Protein AF-0000000077368679 (afdb_homodimer)

InterPro domains:
  IPR002100 Transcription factor, MADS-box [PF00319] (22-69)
  IPR002100 Transcription factor, MADS-box [PR00404] (15-35)
  IPR002100 Transcription factor, MADS-box [PR00404] (35-50)
  IPR002100 Transcription factor, MADS-box [PR00404] (50-71)
  IPR002100 Transcription factor, MADS-box [PS50066] (13-73)
  IPR002100 Transcription factor, MADS-box [SM00432] (13-72)
  IPR036879 Transcription factor, MADS-box superfamily [G3DSA:3.40.1810.10] (31-99)
  IPR036879 Transcription factor, MADS-box superfamily [SSF55455] (13-85)

Secondary structure (DSSP, 8-state):
-------------------------HHHHHHHHHHHHHHHHHHHHHHHHHHT-EEEEEEE-TTS-EEEEEES-HHHHHHHHHHHHHSSS--EEEEEEGGGG-/-------------------------HHHHHHHHHHHHHHHHHHHHHHHHHHT-EEEEEEE-TTS-EEEEEES-HHHHHHHHHHHHHSSS--EEEEEEGGGG-

Sequence (204 aa):
MEVANVNSQKKNMGRRKIEIRKIEKKSFLEVTFSKCQTGLFKKVGKLCVLCGAEAVVIVFSLGGRAFVFDHPIVKAVIDHFLKCDTDTSSCVVGHATRRSFLMEVANVNSQKKNMGRRKIEIRKIEKKSFLEVTFSKCQTGLFKKVGKLCVLCGAEAVVIVFSLGGRAFVFDHPIVKAVIDHFLKCDTDTSSCVVGHATRRSFL

Organism: Vitis vinifera (NCBI:txid29760)

Foldseek 3Di:
DPPPPCVVVPVPVPPDPDDDDDDDDPVVLVVVCVVVVVVVLVVVVVVCVVPVDWDKDWDAGPVGDIDIDGPPDPVVVVVVQVVLCPPPVNPCPDDDDPVVVD/DPPPPCVVVPVPVPPDPDDDDDDDDPVVLVVVCVVVVVVVLVVVVVVCVVPVDWDKDWDAGPVGDIDIDGPPDPVVVVVVQVVCCPPPVNPPDDDDDPVVVD

Solvent-accessible surface area (backbone atoms only — not comparable to full-atom values): 11562 Å² total; per-residue (Å²): 134,82,78,73,78,76,70,69,69,70,67,76,72,62,91,64,89,70,82,86,50,62,53,79,54,63,75,56,26,55,55,49,44,53,53,46,50,53,54,49,51,47,50,52,27,48,42,26,45,30,41,63,29,43,35,34,35,41,38,29,47,77,89,59,38,30,36,35,34,21,29,88,43,55,68,60,49,52,49,54,49,53,52,26,66,68,39,88,73,54,33,59,76,41,79,45,44,51,70,75,70,104,134,84,77,74,77,74,69,69,68,71,70,74,72,62,91,66,89,70,85,87,48,63,54,79,54,62,77,56,28,56,55,50,45,53,52,45,51,52,53,48,51,48,49,52,28,50,41,26,46,30,44,64,28,42,34,35,36,41,37,28,48,77,88,61,38,30,36,36,35,19,30,88,43,54,68,59,51,51,49,54,49,55,52,25,67,70,39,88,71,58,32,59,76,42,78,45,44,51,70,76,70,105

Radius of gyration: 21.17 Å; Cα contacts (8 Å, |Δi|>4): 289; chains: 2; bounding box: 58×70×53 Å

pLDDT: mean 84.62, std 19.42, range [35.78, 98.81]

Nearest PDB structures (foldseek):
  3mu6-assembly1_B  TM=9.467E-01  e=1.454E-04  Homo sapiens
  3p57-assembly1_I  TM=8.493E-01  e=7.480E-05  Homo sapiens
  1n6j-assembly1_A  TM=8.431E-01  e=1.454E-04  Homo sapiens
  6wc2-assembly2_C  TM=8.610E-01  e=2.825E-04  Homo sapiens
  1hbx-assembly1_A  TM=7.166E-01  e=1.698E-03  Homo sapiens

Structure (mmCIF, N/CA/C/O backbone):
data_AF-0000000077368679-model_v1
#
loop_
_entity.id
_entity.type
_entity.pdbx_description
1 polymer 'Uncharacterized protein'
#
loop_
_atom_site.group_PDB
_atom_site.id
_atom_site.type_symbol
_atom_site.label_atom_id
_atom_site.label_alt_id
_atom_site.label_comp_id
_atom_site.label_asym_id
_atom_site.label_entity_id
_atom_site.label_seq_id
_atom_site.pdbx_PDB_ins_code
_atom_site.Cartn_x
_atom_site.Cartn_y
_atom_site.Cartn_z
_atom_site.occupancy
_atom_site.B_iso_or_equiv
_atom_site.auth_seq_id
_atom_site.auth_comp_id
_atom_site.auth_asym_id
_atom_site.auth_atom_id
_atom_site.pdbx_PDB_model_num
ATOM 1 N N . MET A 1 1 ? 28.531 37.625 33.125 1 36.25 1 MET A N 1
ATOM 2 C CA . MET A 1 1 ? 28.5 36.406 32.344 1 36.25 1 MET A CA 1
ATOM 3 C C . MET A 1 1 ? 27.172 36.281 31.578 1 36.25 1 MET A C 1
ATOM 5 O O . MET A 1 1 ? 26.109 36.188 32.188 1 36.25 1 MET A O 1
ATOM 9 N N . GLU A 1 2 ? 27 36.844 30.328 1 41.41 2 GLU A N 1
ATOM 10 C CA . GLU A 1 2 ? 25.828 37 29.469 1 41.41 2 GLU A CA 1
ATOM 11 C C . GLU A 1 2 ? 25.281 35.625 29.047 1 41.41 2 GLU A C 1
ATOM 13 O O . GLU A 1 2 ? 26.016 34.812 28.5 1 41.41 2 GLU A O 1
ATOM 18 N N . VAL A 1 3 ? 24.312 35.094 29.75 1 39.59 3 VAL A N 1
ATOM 19 C CA . VAL A 1 3 ? 23.547 33.906 29.344 1 39.59 3 VAL A CA 1
ATOM 20 C C . VAL A 1 3 ? 23.078 34.062 27.906 1 39.59 3 VAL A C 1
ATOM 22 O O . VAL A 1 3 ? 22.375 35 27.578 1 39.59 3 VAL A O 1
ATOM 25 N N . ALA A 1 4 ? 23.953 33.781 26.922 1 43.91 4 ALA A N 1
ATOM 26 C CA . ALA A 1 4 ? 23.547 33.688 25.531 1 43.91 4 ALA A CA 1
ATOM 27 C C . ALA A 1 4 ? 22.234 32.906 25.391 1 43.91 4 ALA A C 1
ATOM 29 O O . ALA A 1 4 ? 22.047 31.875 26.016 1 43.91 4 ALA A O 1
ATOM 30 N N . ASN A 1 5 ? 21.078 33.625 25.344 1 40.53 5 ASN A N 1
ATOM 31 C CA . ASN A 1 5 ? 19.766 33.125 24.969 1 40.53 5 ASN A CA 1
ATOM 32 C C . ASN A 1 5 ? 19.859 32.188 23.75 1 40.53 5 ASN A C 1
ATOM 34 O O . ASN A 1 5 ? 20.172 32.625 22.656 1 40.53 5 ASN A O 1
ATOM 38 N N . VAL A 1 6 ? 20.422 31 23.891 1 40.69 6 VAL A N 1
ATOM 39 C CA . VAL A 1 6 ? 20.375 29.969 22.844 1 40.69 6 VAL A CA 1
ATOM 40 C C . VAL A 1 6 ? 18.938 29.797 22.344 1 40.69 6 VAL A C 1
ATOM 42 O O . VAL A 1 6 ? 18.172 29.016 22.922 1 40.69 6 VAL A O 1
ATOM 45 N N . ASN A 1 7 ? 18.172 30.906 22.156 1 35.78 7 ASN A N 1
ATOM 46 C CA . ASN A 1 7 ? 16.953 30.703 21.359 1 35.78 7 ASN A CA 1
ATOM 47 C C . ASN A 1 7 ? 17.234 29.906 20.094 1 35.78 7 ASN A C 1
ATOM 49 O O . ASN A 1 7 ? 17.688 30.453 19.094 1 35.78 7 ASN A O 1
ATOM 53 N N . SER A 1 8 ? 18.047 28.812 20.188 1 43.75 8 SER A N 1
ATOM 54 C CA . SER A 1 8 ? 18.062 27.969 19 1 43.75 8 SER A CA 1
ATOM 55 C C . SER A 1 8 ? 16.672 27.891 18.359 1 43.75 8 SER A C 1
ATOM 57 O O . SER A 1 8 ? 15.734 27.391 18.969 1 4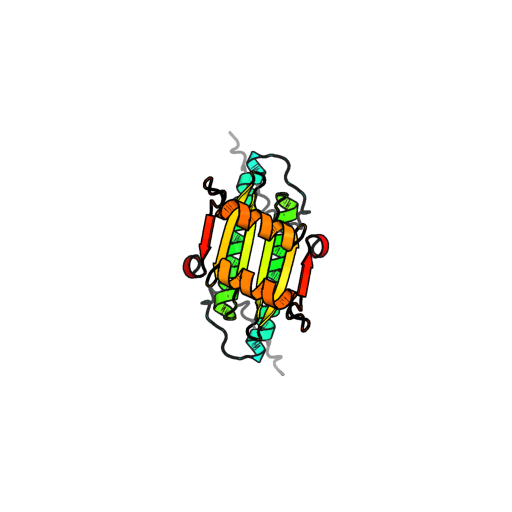3.75 8 SER A O 1
ATOM 59 N N . GLN A 1 9 ? 16.062 28.953 17.812 1 43.25 9 GLN A N 1
ATOM 60 C CA . GLN A 1 9 ? 14.859 28.875 16.984 1 43.25 9 GLN A CA 1
ATOM 61 C C . GLN A 1 9 ? 14.805 27.594 16.188 1 43.25 9 GLN A C 1
ATOM 63 O O . GLN A 1 9 ? 15.648 27.359 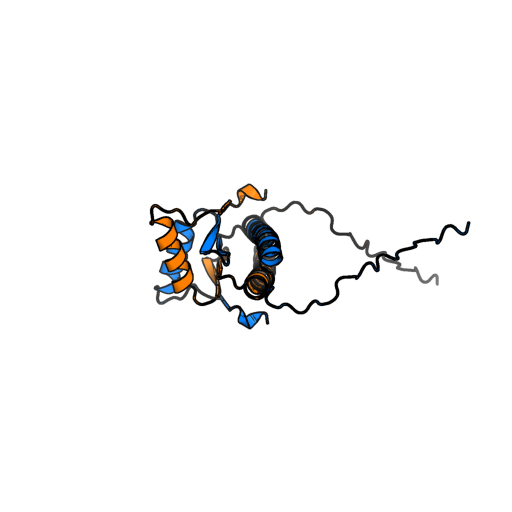15.312 1 43.25 9 GLN A O 1
ATOM 68 N N . LYS A 1 10 ? 14.781 26.469 16.844 1 48.59 10 LYS A N 1
ATOM 69 C CA . LYS A 1 10 ? 14.414 25.297 16.062 1 48.59 10 LYS A CA 1
ATOM 70 C C . LYS A 1 10 ? 13.453 25.672 14.938 1 48.59 10 LYS A C 1
ATOM 72 O O . LYS A 1 10 ? 12.328 26.094 15.188 1 48.59 10 LYS A O 1
ATOM 77 N N . LYS A 1 11 ? 13.906 26.422 13.93 1 45.12 11 LYS A N 1
ATOM 78 C CA . LYS A 1 11 ? 13.109 26.641 12.727 1 45.12 11 LYS A CA 1
ATOM 79 C C . LYS A 1 11 ? 12.133 25.5 12.484 1 45.12 11 LYS A C 1
ATOM 81 O O . LYS A 1 11 ? 12.547 24.344 12.375 1 45.12 11 LYS A O 1
ATOM 86 N N . ASN A 1 12 ? 10.93 25.453 13.148 1 45.81 12 ASN A N 1
ATOM 87 C CA . ASN A 1 12 ? 9.844 24.578 12.711 1 45.81 12 ASN A CA 1
ATOM 88 C C . ASN A 1 12 ? 9.836 24.406 11.195 1 45.81 12 ASN A C 1
ATOM 90 O O . ASN A 1 12 ? 9.508 25.344 10.461 1 45.81 12 ASN A O 1
ATOM 94 N N . MET A 1 13 ? 10.953 23.969 10.609 1 48.53 13 MET A N 1
ATOM 95 C CA . MET A 1 13 ? 10.945 23.766 9.164 1 48.53 13 MET A CA 1
ATOM 96 C C . MET A 1 13 ? 9.625 23.172 8.695 1 48.53 13 MET A C 1
ATOM 98 O O . MET A 1 13 ? 9.195 22.125 9.195 1 48.53 13 MET A O 1
ATOM 102 N N . GLY A 1 14 ? 8.523 23.969 8.867 1 43.81 14 GLY A N 1
ATOM 103 C CA . GLY A 1 14 ? 7.309 23.5 8.219 1 43.81 14 GLY A CA 1
ATOM 104 C C . GLY A 1 14 ? 7.57 22.5 7.105 1 43.81 14 GLY A C 1
ATOM 105 O O . GLY A 1 14 ? 8.719 22.156 6.844 1 43.81 14 GLY A O 1
ATOM 106 N N . ARG A 1 15 ? 6.512 21.719 6.566 1 55.06 15 ARG A N 1
ATOM 107 C CA . ARG A 1 15 ? 6.512 20.734 5.488 1 55.06 15 ARG A CA 1
ATOM 108 C C . ARG A 1 15 ? 7.094 21.312 4.207 1 55.06 15 ARG A C 1
ATOM 110 O O . ARG A 1 15 ? 6.484 22.188 3.588 1 55.06 15 ARG A O 1
ATOM 117 N N . ARG A 1 16 ? 8.383 21.625 4.18 1 57.78 16 ARG A N 1
ATOM 118 C CA . ARG A 1 16 ? 8.93 21.906 2.855 1 57.78 16 ARG A CA 1
ATOM 119 C C . ARG A 1 16 ? 8.742 20.719 1.914 1 57.78 16 ARG A C 1
ATOM 121 O O . ARG A 1 16 ? 8.68 19.578 2.355 1 57.78 16 ARG A O 1
ATOM 128 N N . LYS A 1 17 ? 8.297 21.078 0.698 1 73.12 17 LYS A N 1
ATOM 129 C CA . LYS A 1 17 ? 8.242 20.047 -0.341 1 73.12 17 LYS A CA 1
ATOM 130 C C . LYS A 1 17 ? 9.609 19.422 -0.565 1 73.12 17 LYS A C 1
ATOM 132 O O . LYS A 1 17 ? 10.578 20.109 -0.868 1 73.12 17 LYS A O 1
ATOM 137 N N . ILE A 1 18 ? 9.953 18.375 0.17 1 75.88 18 ILE A N 1
ATOM 138 C CA . ILE A 1 18 ? 11.195 17.641 -0.005 1 75.88 18 ILE A CA 1
ATOM 139 C C . ILE A 1 18 ? 11.141 16.844 -1.307 1 75.88 18 ILE A C 1
ATOM 141 O O . ILE A 1 18 ? 10.117 16.219 -1.62 1 75.88 18 ILE A O 1
ATOM 145 N N . GLU A 1 19 ? 12.188 17.109 -2.104 1 85.75 19 GLU A N 1
ATOM 146 C CA . GLU A 1 19 ? 12.352 16.266 -3.281 1 85.75 19 GLU A CA 1
ATOM 147 C C . GLU A 1 19 ? 12.594 14.812 -2.887 1 85.75 19 GLU A C 1
ATOM 149 O O . GLU A 1 19 ? 13.477 14.516 -2.082 1 85.75 19 GLU A O 1
ATOM 154 N N . ILE A 1 20 ? 11.812 13.953 -3.385 1 91.62 20 ILE A N 1
ATOM 155 C CA . ILE A 1 20 ? 11.938 12.531 -3.086 1 91.62 20 ILE A CA 1
ATOM 156 C C . ILE A 1 20 ? 13.031 11.914 -3.955 1 91.62 20 ILE A C 1
ATOM 158 O O . ILE A 1 20 ? 12.93 11.914 -5.184 1 91.62 20 ILE A O 1
ATOM 162 N N . ARG A 1 21 ? 14.016 11.555 -3.279 1 93.88 21 ARG A N 1
ATOM 163 C CA . ARG A 1 21 ? 15.125 10.867 -3.924 1 93.88 21 ARG A CA 1
ATOM 164 C C . ARG A 1 21 ? 15.617 9.703 -3.064 1 93.88 21 ARG A C 1
ATOM 166 O O . ARG A 1 21 ? 15.453 9.711 -1.844 1 93.88 21 ARG A O 1
ATOM 173 N N . LYS A 1 22 ? 16.266 8.859 -3.854 1 96.19 22 LYS A N 1
ATOM 174 C CA . LYS A 1 22 ? 16.781 7.684 -3.143 1 96.19 22 LYS A CA 1
ATOM 175 C C . LYS A 1 22 ? 17.75 8.094 -2.037 1 96.19 22 LYS A C 1
ATOM 177 O O . LYS A 1 22 ? 18.641 8.906 -2.26 1 96.19 22 LYS A O 1
ATOM 182 N N . ILE A 1 23 ? 17.531 7.473 -0.911 1 96.81 23 ILE A N 1
ATOM 183 C CA . ILE A 1 23 ? 18.438 7.652 0.216 1 96.81 23 ILE A CA 1
ATOM 184 C C . ILE A 1 23 ? 19.688 6.801 0.012 1 96.81 23 ILE A C 1
ATOM 186 O O . ILE A 1 23 ? 19.594 5.594 -0.231 1 96.81 23 ILE A O 1
ATOM 190 N N . GLU A 1 24 ? 20.859 7.324 0.182 1 96.19 24 GLU A N 1
ATOM 191 C CA . GLU A 1 24 ? 22.109 6.633 -0.118 1 96.19 24 GLU A CA 1
ATOM 192 C C . GLU A 1 24 ? 22.719 6.02 1.141 1 96.19 24 GLU A C 1
ATOM 194 O O . GLU A 1 24 ? 23.359 4.965 1.078 1 96.19 24 GLU A O 1
ATOM 199 N N . LYS A 1 25 ? 22.641 6.703 2.234 1 96.19 25 LYS A N 1
ATOM 200 C CA . LYS A 1 25 ? 23.203 6.168 3.473 1 96.19 25 LYS A CA 1
ATOM 201 C C . LYS A 1 25 ? 22.375 4.984 3.977 1 96.19 25 LYS A C 1
ATOM 203 O O . LYS A 1 25 ? 21.203 5.148 4.336 1 96.19 25 LYS A O 1
ATOM 208 N N . LYS A 1 26 ? 23.016 3.867 4.086 1 94.56 26 LYS A N 1
ATOM 209 C CA . LYS A 1 26 ? 22.344 2.615 4.41 1 94.56 26 LYS A CA 1
ATOM 210 C C . LYS A 1 26 ? 21.625 2.711 5.75 1 94.56 26 LYS A C 1
ATOM 212 O O . LYS A 1 26 ? 20.484 2.252 5.887 1 94.56 26 LYS A O 1
ATOM 217 N N . SER A 1 27 ? 22.328 3.295 6.715 1 94.19 27 SER A N 1
ATOM 218 C CA . SER A 1 27 ? 21.75 3.383 8.047 1 94.19 27 SER A CA 1
ATOM 219 C C . SER A 1 27 ? 20.438 4.176 8.031 1 94.19 27 SER A C 1
ATOM 221 O O . SER A 1 27 ? 19.484 3.82 8.719 1 94.19 27 SER A O 1
ATOM 223 N N . PHE A 1 28 ? 20.391 5.23 7.188 1 95.5 28 PHE A N 1
ATOM 224 C CA . PHE A 1 28 ? 19.172 6.039 7.062 1 95.5 28 PHE A CA 1
ATOM 225 C C . PHE A 1 28 ? 18.109 5.301 6.254 1 95.5 28 PHE A C 1
ATOM 227 O O . PHE A 1 28 ? 16.922 5.375 6.566 1 95.5 28 PHE A O 1
ATOM 234 N N . LEU A 1 29 ? 18.562 4.59 5.281 1 96.94 29 LEU A N 1
ATOM 235 C CA . LEU A 1 29 ? 17.656 3.854 4.41 1 96.94 29 LEU A CA 1
ATOM 236 C C . LEU A 1 29 ? 16.844 2.832 5.207 1 96.94 29 LEU A C 1
ATOM 238 O O . LEU A 1 29 ? 15.633 2.725 5.035 1 96.94 29 LEU A O 1
ATOM 242 N N . GLU A 1 30 ? 17.469 2.176 6.062 1 96.06 30 GLU A N 1
ATOM 243 C CA . GLU A 1 30 ? 16.797 1.146 6.855 1 96.06 30 GLU A CA 1
ATOM 244 C C . GLU A 1 30 ? 15.727 1.75 7.754 1 96.06 30 GLU A C 1
ATOM 246 O O . GLU A 1 30 ? 14.625 1.205 7.867 1 96.06 30 GLU A O 1
ATOM 251 N N . VAL A 1 31 ? 16.141 2.855 8.375 1 97.31 31 VAL A N 1
ATOM 252 C CA . VAL A 1 31 ? 15.203 3.514 9.273 1 97.31 31 VAL A CA 1
ATOM 253 C C . VAL A 1 31 ? 14.023 4.066 8.477 1 97.31 31 VAL A C 1
ATOM 255 O O . VAL A 1 31 ? 12.867 3.891 8.867 1 97.31 31 VAL A O 1
ATOM 258 N N . THR A 1 32 ? 14.297 4.715 7.312 1 97.31 32 THR A N 1
ATOM 259 C CA . THR A 1 32 ? 13.242 5.281 6.48 1 97.31 32 THR A CA 1
ATOM 260 C C . THR A 1 32 ? 12.336 4.184 5.934 1 97.31 32 THR A C 1
ATOM 262 O O . THR A 1 32 ? 11.109 4.328 5.922 1 97.31 32 THR A O 1
ATOM 265 N N . PHE A 1 33 ? 12.891 3.057 5.512 1 97.94 33 PHE A N 1
ATOM 266 C CA . PHE A 1 33 ? 12.094 1.945 5.008 1 97.94 33 PHE A CA 1
ATOM 267 C C . PHE A 1 33 ? 11.086 1.484 6.055 1 97.94 33 PHE A C 1
ATOM 269 O O . PHE A 1 33 ? 9.898 1.355 5.766 1 97.94 33 PHE A O 1
ATOM 276 N N . SER A 1 34 ? 11.562 1.337 7.27 1 97.31 34 SER A N 1
ATOM 277 C CA . SER A 1 34 ? 10.688 0.84 8.328 1 97.31 34 SER A CA 1
ATOM 278 C C . SER A 1 34 ? 9.531 1.807 8.586 1 97.31 34 SER A C 1
ATOM 280 O O . SER A 1 34 ? 8.383 1.386 8.734 1 97.31 34 SER A O 1
ATOM 282 N N . LYS A 1 35 ? 9.875 3.057 8.602 1 97.44 35 LYS A N 1
ATOM 283 C CA . LYS A 1 35 ? 8.852 4.07 8.852 1 97.44 35 LYS A CA 1
ATOM 284 C C . LYS A 1 35 ? 7.844 4.129 7.707 1 97.44 35 LYS A C 1
ATOM 286 O O . LYS A 1 35 ? 6.637 4.164 7.938 1 97.44 35 LYS A O 1
ATOM 291 N N . CYS A 1 36 ? 8.344 4.133 6.488 1 97.81 36 CYS A N 1
ATOM 292 C CA . CYS A 1 36 ? 7.48 4.18 5.316 1 97.81 36 CYS A CA 1
ATOM 293 C C . CYS A 1 36 ? 6.598 2.939 5.242 1 97.81 36 CYS A C 1
ATOM 295 O O . CYS A 1 36 ? 5.406 3.035 4.938 1 97.81 36 CYS A O 1
ATOM 297 N N . GLN A 1 37 ? 7.203 1.839 5.496 1 97.62 37 GLN A N 1
ATOM 298 C CA . GLN A 1 37 ? 6.496 0.563 5.449 1 97.62 37 GLN A CA 1
ATOM 299 C C . GLN A 1 37 ? 5.355 0.531 6.461 1 97.62 37 GLN A C 1
ATOM 301 O O . GLN A 1 37 ? 4.242 0.105 6.141 1 97.62 37 GLN A O 1
ATOM 306 N N . THR A 1 38 ? 5.617 0.96 7.66 1 96.44 38 THR A N 1
ATOM 307 C CA . THR A 1 38 ? 4.602 0.984 8.703 1 96.44 38 THR A CA 1
ATOM 308 C C . THR A 1 38 ? 3.451 1.911 8.32 1 96.44 38 THR A C 1
ATOM 310 O O . THR A 1 38 ? 2.281 1.555 8.469 1 96.44 38 THR A O 1
ATOM 313 N N . GLY A 1 39 ? 3.834 3.109 7.812 1 96.69 39 GLY A N 1
ATOM 314 C CA . GLY A 1 39 ? 2.814 4.035 7.348 1 96.69 39 GLY A CA 1
ATOM 315 C C . GLY A 1 39 ? 1.965 3.475 6.223 1 96.69 39 GLY A C 1
ATOM 316 O O . GLY A 1 39 ? 0.745 3.648 6.211 1 96.69 39 GLY A O 1
ATOM 317 N N . LEU A 1 40 ? 2.568 2.795 5.32 1 97.81 40 LEU A N 1
ATOM 318 C CA . LEU A 1 40 ? 1.896 2.176 4.184 1 97.81 40 LEU A CA 1
ATOM 319 C C . LEU A 1 40 ? 0.88 1.14 4.652 1 97.81 40 LEU A C 1
ATOM 321 O O . LEU A 1 40 ? -0.273 1.154 4.219 1 97.81 40 LEU A O 1
ATOM 325 N N . PHE A 1 41 ? 1.26 0.328 5.594 1 98.06 41 PHE A N 1
ATOM 326 C CA . PHE A 1 41 ? 0.401 -0.747 6.074 1 98.06 41 PHE A CA 1
ATOM 327 C C . PHE A 1 41 ? -0.773 -0.187 6.867 1 98.06 41 PHE A C 1
ATOM 329 O O . PHE A 1 41 ? -1.883 -0.722 6.805 1 98.06 41 PHE A O 1
ATOM 336 N N . LYS A 1 42 ? -0.514 0.936 7.566 1 96.56 42 LYS A N 1
ATOM 337 C CA . LYS A 1 42 ? -1.616 1.595 8.258 1 96.56 42 LYS A CA 1
ATOM 338 C C . LYS A 1 42 ? -2.666 2.098 7.273 1 96.56 42 LYS A C 1
ATOM 340 O O . LYS A 1 42 ? -3.867 1.93 7.5 1 96.56 42 LYS A O 1
ATOM 345 N N . LYS A 1 43 ? -2.178 2.643 6.188 1 97.25 43 LYS A N 1
ATOM 346 C CA . LYS A 1 43 ? -3.088 3.213 5.199 1 97.25 43 LYS A CA 1
ATOM 347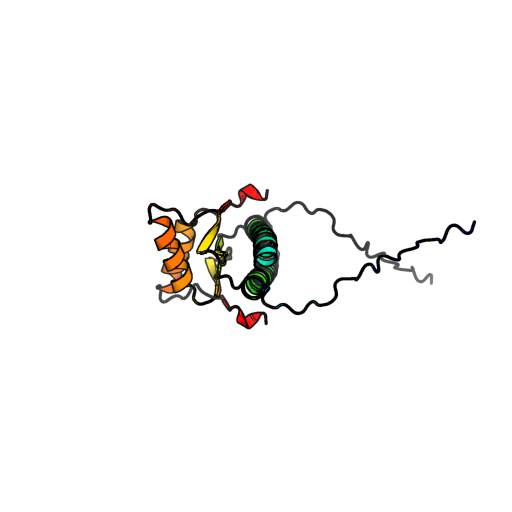 C C . LYS A 1 43 ? -3.91 2.125 4.516 1 97.25 43 LYS A C 1
ATOM 349 O O . LYS A 1 43 ? -5.105 2.301 4.277 1 97.25 43 LYS A O 1
ATOM 354 N N . VAL A 1 44 ? -3.301 1.012 4.145 1 98.38 44 VAL A N 1
ATOM 355 C CA . VAL A 1 44 ? -4.051 -0.041 3.465 1 98.38 44 VAL A CA 1
ATOM 356 C C . VAL A 1 44 ? -5.023 -0.694 4.441 1 98.38 44 VAL A C 1
ATOM 358 O O . VAL A 1 44 ? -6.129 -1.085 4.059 1 98.38 44 VAL A O 1
ATOM 361 N N . GLY A 1 45 ? -4.625 -0.791 5.688 1 97.81 45 GLY A N 1
ATOM 362 C CA . GLY A 1 45 ? -5.555 -1.288 6.688 1 97.81 45 GLY A CA 1
ATOM 363 C C . GLY A 1 45 ? -6.812 -0.448 6.805 1 97.81 45 GLY A C 1
ATOM 364 O O . GLY A 1 45 ? -7.918 -0.985 6.887 1 97.81 45 GLY A O 1
ATOM 365 N N . LYS A 1 46 ? -6.625 0.816 6.879 1 96.12 46 LYS A N 1
ATOM 366 C CA . LYS A 1 46 ? -7.75 1.748 6.941 1 96.12 46 LYS A CA 1
ATOM 367 C C . LYS A 1 46 ? -8.648 1.606 5.715 1 96.12 46 LYS A C 1
ATOM 369 O O . LYS A 1 46 ? -9.875 1.597 5.836 1 96.12 46 LYS A O 1
ATOM 374 N N . LEU A 1 47 ? -7.988 1.482 4.594 1 97.62 47 LEU A N 1
ATOM 375 C CA . LEU A 1 47 ? -8.742 1.298 3.359 1 97.62 47 LEU A CA 1
ATOM 376 C C . LEU A 1 47 ? -9.602 0.041 3.434 1 97.62 47 LEU A C 1
ATOM 378 O O . LEU A 1 47 ? -10.773 0.062 3.049 1 97.62 47 LEU A O 1
ATOM 382 N N . CYS A 1 48 ? -9.031 -1.023 3.945 1 97.94 48 CYS A N 1
ATOM 383 C CA . CYS A 1 48 ? -9.758 -2.285 4.062 1 97.94 48 CYS A CA 1
ATOM 384 C C . CYS A 1 48 ? -10.969 -2.137 4.973 1 97.94 48 CYS A C 1
ATOM 386 O O . CYS A 1 48 ? -12.055 -2.629 4.656 1 97.94 48 CYS A O 1
ATOM 388 N N . VAL A 1 49 ? -10.797 -1.434 6.066 1 96.94 49 VAL A N 1
ATOM 389 C CA . VAL A 1 49 ? -11.883 -1.282 7.023 1 96.94 49 VAL A CA 1
ATOM 390 C C . VAL A 1 49 ? -12.945 -0.336 6.461 1 96.94 49 VAL A C 1
ATOM 392 O O . VAL A 1 49 ? -14.133 -0.648 6.477 1 96.94 49 VAL A O 1
ATOM 395 N N . LEU A 1 50 ? -12.555 0.768 5.914 1 96.25 50 LEU A N 1
ATOM 396 C CA . LEU A 1 50 ? -13.469 1.801 5.438 1 96.25 50 LEU A CA 1
ATOM 397 C C . LEU A 1 50 ? -14.312 1.286 4.281 1 96.25 50 LEU A C 1
ATOM 399 O O . LEU A 1 50 ? -15.5 1.608 4.184 1 96.25 50 LEU A O 1
ATOM 403 N N . CYS A 1 51 ? -13.703 0.498 3.443 1 97.75 51 CYS A N 1
ATOM 404 C CA . CYS A 1 51 ? -14.367 0.21 2.176 1 97.75 51 CYS A CA 1
ATOM 405 C C . CYS A 1 51 ? -14.664 -1.277 2.045 1 97.75 51 CYS A C 1
ATOM 407 O O . CYS A 1 51 ? -15.195 -1.72 1.023 1 97.75 51 CYS A O 1
ATOM 409 N N . GLY A 1 52 ? -14.305 -2.059 2.996 1 96.5 52 GLY A N 1
ATOM 410 C CA . GLY A 1 52 ? -14.508 -3.496 2.896 1 96.5 52 GLY A CA 1
ATOM 411 C C . GLY A 1 52 ? -13.727 -4.129 1.757 1 96.5 52 GLY A C 1
ATOM 412 O O . GLY A 1 52 ? -14.234 -5.027 1.081 1 96.5 52 GLY A O 1
ATOM 413 N N . ALA A 1 53 ? -12.578 -3.613 1.542 1 97.62 53 ALA A N 1
ATOM 414 C CA . ALA A 1 53 ? -11.781 -4.027 0.386 1 97.62 53 ALA A CA 1
ATOM 415 C C . ALA A 1 53 ? -10.852 -5.18 0.742 1 97.62 53 ALA A C 1
ATOM 417 O O . ALA A 1 53 ? -10.406 -5.297 1.885 1 97.62 53 ALA A O 1
ATOM 418 N N . GLU A 1 54 ? -10.586 -6.039 -0.193 1 98.12 54 GLU A N 1
ATOM 419 C CA . GLU A 1 54 ? -9.469 -6.98 -0.14 1 98.12 54 GLU A CA 1
ATOM 420 C C . GLU A 1 54 ? -8.18 -6.328 -0.634 1 98.12 54 GLU A C 1
ATOM 422 O O . GLU A 1 54 ? -8.195 -5.559 -1.594 1 98.12 54 GLU A O 1
ATOM 427 N N . ALA A 1 55 ? -7.125 -6.668 0.086 1 98.69 55 ALA A N 1
ATOM 428 C CA . ALA A 1 55 ? -5.883 -6.023 -0.341 1 98.69 55 ALA A CA 1
ATOM 429 C C . ALA A 1 55 ? -4.668 -6.855 0.061 1 98.69 55 ALA A C 1
ATOM 431 O O . ALA A 1 55 ? -4.707 -7.586 1.053 1 98.69 55 ALA A O 1
ATOM 432 N N . VAL A 1 56 ? -3.631 -6.695 -0.728 1 98.69 56 VAL A N 1
ATOM 433 C CA . VAL A 1 56 ? -2.301 -7.195 -0.395 1 98.69 56 VAL A CA 1
ATOM 434 C C . VAL A 1 56 ? -1.249 -6.148 -0.747 1 98.69 56 VAL A C 1
ATOM 436 O O . VAL A 1 56 ? -1.347 -5.484 -1.782 1 98.69 56 VAL A O 1
ATOM 439 N N . VAL A 1 57 ? -0.305 -5.961 0.148 1 98.81 57 VAL A N 1
ATOM 440 C CA . VAL A 1 57 ? 0.891 -5.164 -0.097 1 98.81 57 VAL A CA 1
ATOM 441 C C . VAL A 1 57 ? 2.139 -6.008 0.152 1 98.81 57 VAL A C 1
ATOM 443 O O . VAL A 1 57 ? 2.26 -6.656 1.195 1 98.81 57 VAL A O 1
ATOM 446 N N . ILE A 1 58 ? 2.988 -6.055 -0.787 1 98.62 58 ILE A N 1
ATOM 447 C CA . ILE A 1 58 ? 4.281 -6.719 -0.651 1 98.62 58 ILE A CA 1
ATOM 448 C C . ILE A 1 58 ? 5.402 -5.73 -0.958 1 98.62 58 ILE A C 1
ATOM 450 O O . ILE A 1 58 ? 5.426 -5.117 -2.027 1 98.62 58 ILE A O 1
ATOM 454 N N . VAL A 1 59 ? 6.285 -5.559 -0.028 1 98.56 59 VAL A N 1
ATOM 455 C CA . VAL A 1 59 ? 7.434 -4.68 -0.229 1 98.56 59 VAL A CA 1
ATOM 456 C C . VAL A 1 59 ? 8.719 -5.414 0.154 1 98.56 59 VAL A C 1
ATOM 458 O O . VAL A 1 59 ? 8.75 -6.145 1.147 1 98.56 59 VAL A O 1
ATOM 461 N N . PHE A 1 60 ? 9.68 -5.266 -0.659 1 98 60 PHE A N 1
ATOM 462 C CA . PHE A 1 60 ? 10.984 -5.844 -0.372 1 98 60 PHE A CA 1
ATOM 463 C C . PHE A 1 60 ? 11.969 -4.762 0.064 1 98 60 PHE A C 1
ATOM 465 O O . PHE A 1 60 ? 12.062 -3.709 -0.567 1 98 60 PHE A O 1
ATOM 472 N N . SER A 1 61 ? 12.633 -5.008 1.147 1 96.12 61 SER A N 1
ATOM 473 C CA . SER A 1 61 ? 13.727 -4.121 1.531 1 96.12 61 SER A CA 1
ATOM 474 C C . SER A 1 61 ? 14.922 -4.27 0.587 1 96.12 61 SER A C 1
ATOM 476 O O . SER A 1 61 ? 14.953 -5.188 -0.239 1 96.12 61 SER A O 1
ATOM 478 N N . LEU A 1 62 ? 15.836 -3.307 0.736 1 93.75 62 LEU A N 1
ATOM 479 C CA . LEU A 1 62 ? 17.062 -3.373 -0.05 1 93.75 62 LEU A CA 1
ATOM 480 C C . LEU A 1 62 ? 17.812 -4.676 0.214 1 93.75 62 LEU A C 1
ATOM 482 O O . LEU A 1 62 ? 18.438 -5.234 -0.692 1 93.75 62 LEU A O 1
ATOM 486 N N . GLY A 1 63 ? 17.672 -5.219 1.438 1 91.94 63 GLY A N 1
ATOM 487 C CA . GLY A 1 63 ? 18.328 -6.457 1.825 1 91.94 63 GLY A CA 1
ATOM 488 C C . GLY A 1 63 ? 17.625 -7.695 1.307 1 91.94 63 GLY A C 1
ATOM 489 O O . GLY A 1 63 ? 18.094 -8.82 1.51 1 91.94 63 GLY A O 1
ATOM 490 N N . GLY A 1 64 ? 16.469 -7.539 0.671 1 92.62 64 GLY A N 1
ATOM 491 C CA . GLY A 1 64 ? 15.781 -8.672 0.075 1 92.62 64 GLY A CA 1
ATOM 492 C C . GLY A 1 64 ? 14.766 -9.305 1.006 1 92.62 64 GLY A C 1
ATOM 493 O O . GLY A 1 64 ? 14.266 -10.398 0.735 1 92.62 64 GLY A O 1
ATOM 494 N N . ARG A 1 65 ? 14.523 -8.68 2.088 1 94.12 65 ARG A N 1
ATOM 495 C CA . ARG A 1 65 ? 13.508 -9.18 3.008 1 94.12 65 ARG A CA 1
ATOM 496 C C . ARG A 1 65 ? 12.117 -8.703 2.592 1 94.12 65 ARG A C 1
ATOM 498 O O . ARG A 1 65 ? 11.938 -7.551 2.203 1 94.12 65 ARG A O 1
ATOM 505 N N . ALA A 1 66 ? 11.18 -9.664 2.812 1 96.75 66 ALA A N 1
ATOM 506 C CA . ALA A 1 66 ? 9.82 -9.352 2.389 1 96.75 66 ALA A CA 1
ATOM 507 C C . ALA A 1 66 ? 8.945 -8.961 3.578 1 96.75 66 ALA A C 1
ATOM 509 O O . ALA A 1 66 ? 9.008 -9.586 4.637 1 96.75 66 ALA A O 1
ATOM 510 N N . PHE A 1 67 ? 8.18 -7.883 3.463 1 97.19 67 PHE A N 1
ATOM 511 C CA . PHE A 1 67 ? 7.133 -7.453 4.379 1 97.19 67 PHE A CA 1
ATOM 512 C C . PHE A 1 67 ? 5.773 -7.465 3.693 1 97.19 67 PHE A C 1
ATOM 514 O O . PHE A 1 67 ? 5.621 -6.926 2.596 1 97.19 67 PHE A O 1
ATOM 521 N N . VAL A 1 68 ? 4.801 -8.086 4.406 1 97.75 68 VAL A N 1
ATOM 522 C CA . VAL A 1 68 ? 3.531 -8.344 3.732 1 97.75 68 VAL A CA 1
ATOM 523 C C . VAL A 1 68 ? 2.377 -7.84 4.602 1 97.75 68 VAL A C 1
ATOM 525 O O . VAL A 1 68 ? 2.383 -8.023 5.82 1 97.75 68 VAL A O 1
ATOM 528 N N . PHE A 1 69 ? 1.479 -7.152 3.971 1 98.31 69 PHE A N 1
ATOM 529 C CA . PHE A 1 69 ? 0.141 -6.934 4.504 1 98.31 69 PHE A CA 1
ATOM 530 C C . PHE A 1 69 ? -0.899 -7.688 3.686 1 98.31 69 PHE A C 1
ATOM 532 O O . PHE A 1 69 ? -0.835 -7.703 2.455 1 98.31 69 PHE A O 1
ATOM 539 N N . ASP A 1 70 ? -1.81 -8.281 4.426 1 98.06 70 ASP A N 1
ATOM 540 C CA . ASP A 1 70 ? -2.842 -8.969 3.652 1 98.06 70 ASP A CA 1
ATOM 541 C C . ASP A 1 70 ? -4.195 -8.898 4.359 1 98.06 70 ASP A C 1
ATOM 543 O O . ASP A 1 70 ? -4.254 -8.781 5.582 1 98.06 70 ASP A O 1
ATOM 547 N N . HIS A 1 71 ? -5.188 -8.805 3.566 1 97.69 71 HIS A N 1
ATOM 548 C CA . HIS A 1 71 ? -6.578 -8.984 3.971 1 97.69 71 HIS A CA 1
ATOM 549 C C . HIS A 1 71 ? -7.418 -9.547 2.828 1 97.69 71 HIS A C 1
ATOM 551 O O . HIS A 1 71 ? -7.574 -8.898 1.791 1 97.69 71 HIS A O 1
ATOM 557 N N . PRO A 1 72 ? -8.086 -10.648 2.975 1 96.88 72 PRO A N 1
ATOM 558 C CA . PRO A 1 72 ? -8.047 -11.484 4.172 1 96.88 72 PRO A CA 1
ATOM 559 C C . PRO A 1 72 ? -6.762 -12.305 4.273 1 96.88 72 PRO A C 1
ATOM 561 O O . PRO A 1 72 ? -6.184 -12.422 5.359 1 96.88 72 PRO A O 1
ATOM 564 N N . ILE A 1 73 ? -6.289 -13.086 3.15 1 97 73 ILE A N 1
ATOM 565 C CA . ILE A 1 73 ? -5.07 -13.883 3.092 1 97 73 ILE A CA 1
ATOM 566 C C . ILE A 1 73 ? -4.328 -13.602 1.788 1 97 73 ILE A C 1
ATOM 568 O O . ILE A 1 73 ? -4.953 -13.43 0.737 1 97 73 ILE A O 1
ATOM 572 N N . VAL A 1 74 ? -2.99 -13.523 1.951 1 96.69 74 VAL A N 1
ATOM 573 C CA . VAL A 1 74 ? -2.16 -13.109 0.826 1 96.69 74 VAL A CA 1
ATOM 574 C C . VAL A 1 74 ? -2.387 -14.047 -0.358 1 96.69 74 VAL A C 1
ATOM 576 O O . VAL A 1 74 ? -2.584 -13.594 -1.488 1 96.69 74 VAL A O 1
ATOM 579 N N . LYS A 1 75 ? -2.428 -15.336 -0.184 1 95.94 75 LYS A N 1
ATOM 580 C CA . LYS A 1 75 ? -2.598 -16.297 -1.276 1 95.94 75 LYS A CA 1
ATOM 581 C C . LYS A 1 75 ? -3.955 -16.125 -1.952 1 95.94 75 LYS A C 1
ATOM 583 O O . LYS A 1 75 ? -4.062 -16.203 -3.178 1 95.94 75 LYS A O 1
ATOM 588 N N . ALA A 1 76 ? -4.961 -15.867 -1.187 1 97.44 76 ALA A N 1
ATOM 589 C CA . ALA A 1 76 ? -6.305 -15.688 -1.731 1 97.44 76 ALA A CA 1
ATOM 590 C C . ALA A 1 76 ? -6.383 -14.438 -2.6 1 97.44 76 ALA A C 1
ATOM 592 O O . ALA A 1 76 ? -6.984 -14.453 -3.676 1 97.44 76 ALA A O 1
ATOM 593 N N . VAL A 1 77 ? -5.82 -13.344 -2.15 1 97.81 77 VAL A N 1
ATOM 594 C CA . VAL A 1 77 ? -5.863 -12.086 -2.885 1 97.81 77 VAL A CA 1
ATOM 595 C C . VAL A 1 77 ? -5.055 -12.211 -4.172 1 97.81 77 VAL A C 1
ATOM 597 O O . VAL A 1 77 ? -5.496 -11.773 -5.238 1 97.81 77 VAL A O 1
ATOM 600 N N . ILE A 1 78 ? -3.875 -12.812 -4.141 1 97.56 78 ILE A N 1
ATOM 601 C CA . ILE A 1 78 ? -3.031 -13.008 -5.312 1 97.56 78 ILE A CA 1
ATOM 602 C C . ILE A 1 78 ? -3.744 -13.906 -6.32 1 97.56 78 ILE A C 1
ATOM 604 O O . ILE A 1 78 ? -3.748 -13.617 -7.52 1 97.56 78 ILE A O 1
ATOM 608 N N . ASP A 1 79 ? -4.348 -14.961 -5.816 1 96.56 79 ASP A N 1
ATOM 609 C CA . ASP A 1 79 ? -5.086 -15.852 -6.703 1 96.56 79 ASP A CA 1
ATOM 610 C C . ASP A 1 79 ? -6.23 -15.117 -7.395 1 96.56 79 ASP A C 1
ATOM 612 O O . ASP A 1 79 ? -6.465 -15.305 -8.594 1 96.56 79 ASP A O 1
ATOM 616 N N . HIS A 1 80 ? -6.938 -14.344 -6.621 1 95.88 80 HIS A N 1
ATOM 617 C CA . HIS A 1 80 ? -8.023 -13.539 -7.172 1 95.88 80 HIS A CA 1
ATOM 618 C C . HIS A 1 80 ? -7.516 -12.602 -8.266 1 95.88 80 HIS A C 1
ATOM 620 O O . HIS A 1 80 ? -8.117 -12.508 -9.336 1 95.88 80 HIS A O 1
ATOM 626 N N . PHE A 1 81 ? -6.414 -12.016 -8.023 1 96 81 PHE A N 1
ATOM 627 C CA . PHE A 1 81 ? -5.801 -11.109 -8.984 1 96 81 PHE A CA 1
ATOM 628 C C . PHE A 1 81 ? -5.367 -11.852 -10.242 1 96 81 PHE A C 1
ATOM 630 O O . PHE A 1 81 ? -5.629 -11.398 -11.359 1 96 81 PHE A O 1
ATOM 637 N N . LEU A 1 82 ? -4.719 -12.992 -10.094 1 94.44 82 LEU A N 1
ATOM 638 C CA . LEU A 1 82 ? -4.215 -13.758 -11.234 1 94.44 82 LEU A CA 1
ATOM 639 C C . LEU A 1 82 ? -5.359 -14.297 -12.078 1 94.44 82 LEU A C 1
ATOM 641 O O . LEU A 1 82 ? -5.25 -14.367 -13.305 1 94.44 82 LEU A O 1
ATOM 645 N N . LYS A 1 83 ? -6.438 -14.617 -11.445 1 92.62 83 LYS A N 1
ATOM 646 C CA . LYS A 1 83 ? -7.625 -15.062 -12.18 1 92.62 83 LYS A CA 1
ATOM 647 C C . LYS A 1 83 ? -8.227 -13.914 -12.984 1 92.62 83 LYS A C 1
ATOM 649 O O . LYS A 1 83 ? -8.664 -14.109 -14.125 1 92.62 83 LYS A O 1
ATOM 654 N N . CYS A 1 84 ? -8.211 -12.711 -12.422 1 89.56 84 CYS A N 1
ATOM 655 C CA . CYS A 1 84 ? -8.727 -11.523 -13.086 1 89.56 84 CYS A CA 1
ATOM 656 C C . CYS A 1 84 ? -7.883 -11.164 -14.305 1 89.56 84 CYS A C 1
ATOM 658 O O . CYS A 1 84 ? -8.414 -10.734 -15.328 1 89.56 84 CYS A O 1
ATOM 660 N N . ASP A 1 85 ? -6.664 -11.352 -14.141 1 82.88 85 ASP A N 1
ATOM 661 C CA . ASP A 1 85 ? -5.727 -10.945 -15.18 1 82.88 85 ASP A CA 1
ATOM 662 C C . ASP A 1 85 ? -5.777 -11.898 -16.375 1 82.88 85 ASP A C 1
ATOM 664 O O . ASP A 1 85 ? -5.512 -11.5 -17.5 1 82.88 85 ASP A O 1
ATOM 668 N N . THR A 1 86 ? -6.02 -13.172 -16.125 1 81 86 THR A N 1
ATOM 669 C CA . THR A 1 86 ? -6.051 -14.156 -17.203 1 81 86 THR A CA 1
ATOM 670 C C . THR A 1 86 ? -7.402 -14.148 -17.906 1 81 86 THR A C 1
ATOM 672 O O . THR A 1 86 ? -7.496 -14.492 -19.078 1 81 86 THR A O 1
ATOM 675 N N . ASP A 1 87 ? -8.43 -13.828 -17.125 1 74.38 87 ASP A N 1
ATOM 676 C CA . ASP A 1 87 ? -9.766 -13.844 -17.719 1 74.38 87 ASP A CA 1
ATOM 677 C C . ASP A 1 87 ? -9.938 -12.695 -18.719 1 74.38 87 ASP A C 1
ATOM 679 O O . ASP A 1 87 ? -9.289 -11.656 -18.594 1 74.38 87 ASP A O 1
ATOM 683 N N . THR A 1 88 ? -10.266 -12.914 -19.906 1 63 88 THR A N 1
ATOM 684 C CA . THR A 1 88 ? -10.5 -12.023 -21.031 1 63 88 THR A CA 1
ATOM 685 C C . THR A 1 88 ? -11.219 -10.75 -20.578 1 63 88 THR A C 1
ATOM 687 O O . THR A 1 88 ? -11.016 -9.68 -21.156 1 63 88 THR A O 1
ATOM 690 N N . SER A 1 89 ? -12.133 -10.883 -19.516 1 61.5 89 SER A N 1
ATOM 691 C CA . SER A 1 89 ? -12.852 -9.703 -19.031 1 61.5 89 SER A CA 1
ATOM 692 C C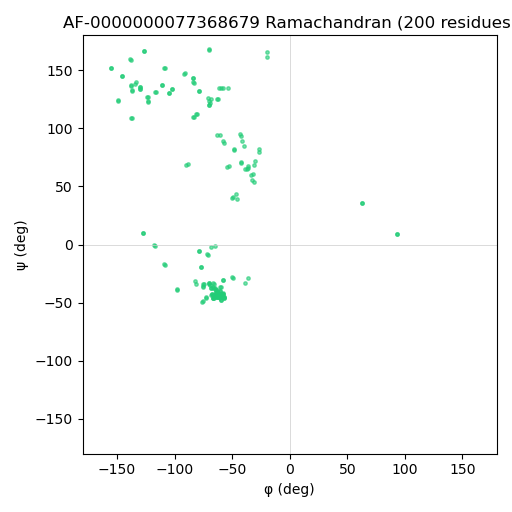 . SER A 1 89 ? -12.086 -8.992 -17.922 1 61.5 89 SER A C 1
ATOM 694 O O . SER A 1 89 ? -11.734 -9.602 -16.906 1 61.5 89 SER A O 1
ATOM 696 N N . SER A 1 90 ? -10.906 -8.344 -18.172 1 68.19 90 SER A N 1
ATOM 697 C CA . SER A 1 90 ? -9.859 -7.75 -17.359 1 68.19 90 SER A CA 1
ATOM 698 C C . SER A 1 90 ? -10.445 -6.973 -16.172 1 68.19 90 SER A C 1
ATOM 700 O O . SER A 1 90 ? -11.055 -5.922 -16.375 1 68.19 90 SER A O 1
ATOM 702 N N . CYS A 1 91 ? -10.641 -7.707 -15.008 1 85 91 CYS A N 1
ATOM 703 C CA . CYS A 1 91 ? -11.094 -7.004 -13.812 1 85 91 CYS A CA 1
ATOM 704 C C . CYS A 1 91 ? -10.039 -6.012 -13.336 1 85 91 CYS A C 1
ATOM 706 O O . CYS A 1 91 ? -10.289 -5.238 -12.406 1 85 91 CYS A O 1
ATOM 708 N N . VAL A 1 92 ? -8.922 -6 -14.078 1 86.75 92 VAL A N 1
ATOM 709 C CA . VAL A 1 92 ? -7.938 -4.984 -13.719 1 86.75 92 VAL A CA 1
ATOM 710 C C . VAL A 1 92 ? -8.297 -3.66 -14.383 1 86.75 92 VAL A C 1
ATOM 712 O O . VAL A 1 92 ? -8.273 -3.551 -15.609 1 86.75 92 VAL A O 1
ATOM 715 N N . VAL A 1 93 ? -8.719 -2.762 -13.547 1 89.38 93 VAL A N 1
ATOM 716 C CA . VAL A 1 93 ? -9.242 -1.521 -14.117 1 89.38 93 VAL A CA 1
ATOM 717 C C . VAL A 1 93 ? -8.258 -0.384 -13.859 1 89.38 93 VAL A C 1
ATOM 719 O O . VAL A 1 93 ? -8.312 0.657 -14.516 1 89.38 93 VAL A O 1
ATOM 722 N N . GLY A 1 94 ? -7.336 -0.55 -12.922 1 88.69 94 GLY A N 1
ATOM 723 C CA . GLY A 1 94 ? -6.312 0.447 -12.641 1 88.69 94 GLY A CA 1
ATOM 724 C C . GLY A 1 94 ? -4.938 -0.153 -12.422 1 88.69 94 GLY A C 1
ATOM 725 O O . GLY A 1 94 ? -4.801 -1.199 -11.789 1 88.69 94 GLY A O 1
ATOM 726 N N . HIS A 1 95 ? -3.928 0.464 -13.117 1 89.94 95 HIS A N 1
ATOM 727 C CA . HIS A 1 95 ? -2.537 0.041 -13 1 89.94 95 HIS A CA 1
ATOM 728 C C . HIS A 1 95 ? -1.602 1.242 -12.906 1 89.94 95 HIS A C 1
ATOM 730 O O . HIS A 1 95 ? -1.588 2.092 -13.805 1 89.94 95 HIS A O 1
ATOM 736 N N . ALA A 1 96 ? -1.092 1.366 -11.711 1 91.56 96 ALA A N 1
ATOM 737 C CA . ALA A 1 96 ? -0.13 2.447 -11.508 1 91.56 96 ALA A CA 1
ATOM 738 C C . ALA A 1 96 ? 1.283 1.898 -11.336 1 91.56 96 ALA A C 1
ATOM 740 O O . ALA A 1 96 ? 1.464 0.729 -10.992 1 91.56 96 ALA A O 1
ATOM 741 N N . THR A 1 97 ? 2.268 2.725 -11.719 1 86.06 97 THR A N 1
ATOM 742 C CA . THR A 1 97 ? 3.678 2.379 -11.578 1 86.06 97 THR A CA 1
ATOM 743 C C . THR A 1 97 ? 4.43 3.479 -10.828 1 86.06 97 THR A C 1
ATOM 745 O O . THR A 1 97 ? 3.877 4.551 -10.57 1 86.06 97 THR A O 1
ATOM 748 N N . ARG A 1 98 ? 5.578 3.189 -10.422 1 81.06 98 ARG A N 1
ATOM 749 C CA . ARG A 1 98 ? 6.441 4.125 -9.711 1 81.06 98 ARG A CA 1
ATOM 750 C C . ARG A 1 98 ? 6.535 5.457 -10.445 1 81.06 98 ARG A C 1
ATOM 752 O O . ARG A 1 98 ? 6.602 6.516 -9.82 1 81.06 98 ARG A O 1
ATOM 759 N N . ARG A 1 99 ? 6.387 5.465 -11.766 1 75.5 99 ARG A N 1
ATOM 760 C CA . ARG A 1 99 ? 6.578 6.66 -12.586 1 75.5 99 ARG A CA 1
ATOM 761 C C . ARG A 1 99 ? 5.375 7.594 -12.477 1 75.5 99 ARG A C 1
ATOM 763 O O . ARG A 1 99 ? 5.492 8.797 -12.727 1 75.5 99 ARG A O 1
ATOM 770 N N . SER A 1 100 ? 4.316 7.023 -12.055 1 73.56 100 SER A N 1
ATOM 771 C CA . SER A 1 100 ? 3.088 7.809 -12 1 73.56 100 SER A CA 1
ATOM 772 C C . SER A 1 100 ? 3.141 8.844 -10.883 1 73.56 100 SER A C 1
ATOM 774 O O . SER A 1 100 ? 2.342 9.781 -10.859 1 73.56 100 SER A O 1
ATOM 776 N N . PHE A 1 101 ? 4.195 8.742 -10.031 1 67.81 101 PHE A N 1
ATOM 777 C CA . PHE A 1 101 ? 4.16 9.609 -8.859 1 67.81 101 PHE A CA 1
ATOM 778 C C . PHE A 1 101 ? 5.453 10.414 -8.742 1 67.81 101 PHE A C 1
ATOM 780 O O . PHE A 1 101 ? 5.734 11 -7.691 1 67.81 101 PHE A O 1
ATOM 787 N N . LEU A 1 102 ? 6.152 10.297 -9.789 1 64.94 102 LEU A N 1
ATOM 788 C CA . LEU A 1 102 ? 7.34 11.141 -9.891 1 64.94 102 LEU A CA 1
ATOM 789 C C . LEU A 1 102 ? 7.062 12.383 -10.727 1 64.94 102 LEU A C 1
ATOM 791 O O . LEU A 1 102 ? 6.238 12.344 -11.641 1 64.94 102 LEU A O 1
ATOM 795 N N . MET B 1 1 ? -29.594 48.938 9.578 1 35.88 1 MET B N 1
ATOM 796 C CA . MET B 1 1 ? -29.609 47.562 9.055 1 35.88 1 MET B CA 1
ATOM 797 C C . MET B 1 1 ? -28.328 46.844 9.414 1 35.88 1 MET B C 1
ATOM 799 O O . MET B 1 1 ? -27.234 47.219 9.008 1 35.88 1 MET B O 1
ATOM 803 N N . GLU B 1 2 ? -28.188 46.188 10.633 1 42.03 2 GLU B N 1
ATOM 804 C CA . GLU B 1 2 ? -27.047 45.531 11.266 1 42.03 2 GLU B CA 1
ATOM 805 C C . GLU B 1 2 ? -26.516 44.375 10.422 1 42.03 2 GLU B C 1
ATOM 807 O O . GLU B 1 2 ? -27.281 43.469 10.062 1 42.03 2 GLU B O 1
ATOM 812 N N . VAL B 1 3 ? -25.516 44.594 9.586 1 41.94 3 VAL B N 1
ATOM 813 C CA . VAL B 1 3 ? -24.797 43.562 8.867 1 41.94 3 VAL B CA 1
ATOM 814 C C . VAL B 1 3 ? -24.391 42.438 9.836 1 41.94 3 VAL B C 1
ATOM 816 O O . VAL B 1 3 ? -23.719 42.688 10.828 1 41.94 3 VAL B O 1
ATOM 819 N N . ALA B 1 4 ? -25.312 41.531 10.117 1 45.31 4 ALA B N 1
ATOM 820 C CA . ALA B 1 4 ? -24.969 40.312 10.867 1 45.31 4 ALA B CA 1
ATOM 821 C C . ALA B 1 4 ? -23.656 39.75 10.383 1 45.31 4 ALA B C 1
ATOM 823 O O . ALA B 1 4 ? -23.438 39.562 9.18 1 45.31 4 ALA B O 1
ATOM 824 N N . ASN B 1 5 ? -22.531 40.125 11.031 1 41.5 5 ASN B N 1
ATOM 825 C CA . ASN B 1 5 ? -21.219 39.469 10.883 1 41.5 5 ASN B CA 1
ATOM 826 C C . ASN B 1 5 ? -21.344 37.969 10.852 1 41.5 5 ASN B C 1
ATOM 828 O O . ASN B 1 5 ? -21.719 37.344 11.852 1 41.5 5 ASN B O 1
ATOM 832 N N . VAL B 1 6 ? -21.875 37.375 9.797 1 40.16 6 VAL B N 1
ATOM 833 C CA . VAL B 1 6 ? -21.891 35.938 9.586 1 40.16 6 VAL B CA 1
ATOM 834 C C . VAL B 1 6 ? -20.484 35.375 9.797 1 40.16 6 VAL B C 1
ATOM 836 O O . VAL B 1 6 ? -19.688 35.312 8.867 1 40.16 6 VAL B O 1
ATOM 839 N N . ASN B 1 7 ? -19.719 35.844 10.805 1 36.22 7 ASN B N 1
ATOM 840 C CA . ASN B 1 7 ? -18.562 35.031 11.164 1 36.22 7 ASN B CA 1
ATOM 841 C C . ASN B 1 7 ? -18.922 33.562 11.266 1 36.22 7 ASN B C 1
ATOM 843 O O . ASN B 1 7 ? -19.422 33.125 12.297 1 36.22 7 ASN B O 1
ATOM 847 N N . SER B 1 8 ? -19.781 33.031 10.359 1 43.34 8 SER B N 1
ATOM 848 C CA . SER B 1 8 ? -19.844 31.562 10.414 1 43.34 8 SER B CA 1
ATOM 849 C C . SER B 1 8 ? -18.484 30.953 10.727 1 43.34 8 SER B C 1
ATOM 851 O O . SER B 1 8 ? -17.547 31.078 9.945 1 43.34 8 SER B O 1
ATOM 853 N N . GLN B 1 9 ? -17.891 31.141 11.898 1 42.88 9 GLN B N 1
ATOM 854 C CA . GLN B 1 9 ? -16.719 30.406 12.336 1 42.88 9 GLN B CA 1
ATOM 855 C C . GLN B 1 9 ? -16.719 28.969 11.812 1 42.88 9 GLN B C 1
ATOM 857 O O . GLN B 1 9 ? -17.594 28.188 12.18 1 42.88 9 GLN B O 1
ATOM 862 N N . LYS B 1 10 ? -16.734 28.797 10.508 1 47.81 10 LYS B N 1
ATOM 863 C CA . LYS B 1 10 ? -16.422 27.438 10.078 1 47.81 10 LYS B CA 1
ATOM 864 C C . LYS B 1 10 ? -15.484 26.75 11.062 1 47.81 10 LYS B C 1
ATOM 866 O O . LYS B 1 10 ? -14.344 27.188 11.258 1 47.81 10 LYS B O 1
ATOM 871 N N . LYS B 1 11 ? -15.953 26.375 12.25 1 44.72 11 LYS B N 1
ATOM 872 C CA . LYS B 1 11 ? -15.18 25.531 13.156 1 44.72 11 LYS B CA 1
ATOM 873 C C . LYS B 1 11 ? -14.188 24.656 12.383 1 44.72 11 LYS B C 1
ATOM 875 O O . LYS B 1 11 ? -14.57 23.906 11.492 1 44.72 11 LYS B O 1
ATOM 880 N N . ASN B 1 12 ? -12.992 25.188 11.93 1 45.34 12 ASN B N 1
ATOM 881 C CA . ASN B 1 12 ? -11.883 24.328 11.508 1 45.34 12 ASN B CA 1
ATOM 882 C C . ASN B 1 12 ? -11.867 23.016 12.289 1 45.34 12 ASN B C 1
ATOM 884 O O . ASN B 1 12 ? -11.57 23 13.477 1 45.34 12 ASN B O 1
ATOM 888 N N . MET B 1 13 ? -12.984 22.281 12.297 1 47.94 13 MET B N 1
ATOM 889 C CA . MET B 1 13 ? -12.969 21 13 1 47.94 13 MET B CA 1
ATOM 890 C C . MET B 1 13 ? -11.617 20.312 12.844 1 47.94 13 MET B C 1
ATOM 892 O O . MET B 1 13 ? -11.164 20.078 11.727 1 47.94 13 MET B O 1
ATOM 896 N N . GLY B 1 14 ? -10.562 20.906 13.453 1 44.41 14 GLY B N 1
ATOM 897 C CA . GLY B 1 14 ? -9.336 20.125 13.523 1 44.41 14 GLY B CA 1
ATOM 898 C C . GLY B 1 14 ? -9.562 18.641 13.344 1 44.41 14 GLY B C 1
ATOM 899 O O . GLY B 1 14 ? -10.695 18.188 13.211 1 44.41 14 GLY B O 1
ATOM 900 N N . ARG B 1 15 ? -8.484 17.766 12.984 1 54.94 15 ARG B N 1
ATOM 901 C CA . ARG B 1 15 ? -8.445 16.312 12.789 1 54.94 15 ARG B CA 1
ATOM 902 C C . ARG B 1 15 ? -9.008 15.578 14 1 54.94 15 ARG B C 1
ATOM 904 O O . ARG B 1 15 ? -8.406 15.602 15.078 1 54.94 15 ARG B O 1
ATOM 911 N N . ARG B 1 16 ? -10.289 15.68 14.273 1 57.94 16 ARG B N 1
ATOM 912 C CA . ARG B 1 16 ? -10.805 14.734 15.266 1 57.94 16 ARG B CA 1
ATOM 913 C C . ARG B 1 16 ? -10.469 13.297 14.875 1 57.94 16 ARG B C 1
ATOM 915 O O . ARG B 1 16 ? -10.336 12.984 13.695 1 57.94 16 ARG B O 1
ATOM 922 N N . LYS B 1 17 ? -9.992 12.555 15.883 1 73.19 17 LYS B N 1
ATOM 923 C CA . LYS B 1 17 ? -9.781 11.125 15.68 1 73.19 17 LYS B CA 1
ATOM 924 C C . LYS B 1 17 ? -11.07 10.438 15.242 1 73.19 17 LYS B C 1
ATOM 926 O O . LYS B 1 17 ? -12.086 10.516 15.938 1 73.19 17 LYS B O 1
ATOM 931 N N . ILE B 1 18 ? -11.336 10.406 13.953 1 76.06 18 ILE B N 1
ATOM 932 C CA . ILE B 1 18 ? -12.492 9.703 13.406 1 76.06 18 ILE B CA 1
ATOM 933 C C . ILE B 1 18 ? -12.305 8.195 13.57 1 76.06 18 ILE B C 1
ATOM 935 O O . ILE B 1 18 ? -11.219 7.668 13.328 1 76.06 18 ILE B O 1
ATOM 939 N N . GLU B 1 19 ? -13.352 7.633 14.219 1 85.81 19 GLU B N 1
ATOM 940 C CA . GLU B 1 19 ? -13.375 6.176 14.266 1 85.81 19 GLU B CA 1
ATOM 941 C C . GLU B 1 19 ? -13.492 5.578 12.867 1 85.81 19 GLU B C 1
ATOM 943 O O . GLU B 1 19 ? -14.383 5.953 12.094 1 85.81 19 GLU B O 1
ATOM 948 N N . ILE B 1 20 ? -12.609 4.746 12.523 1 91.5 20 ILE B N 1
ATOM 949 C CA . ILE B 1 20 ? -12.609 4.102 11.219 1 91.5 20 ILE B CA 1
ATOM 950 C C . ILE B 1 20 ? -13.602 2.938 11.219 1 91.5 20 ILE B C 1
ATOM 952 O O . ILE B 1 20 ? -13.438 1.975 11.969 1 91.5 20 ILE B O 1
ATOM 956 N 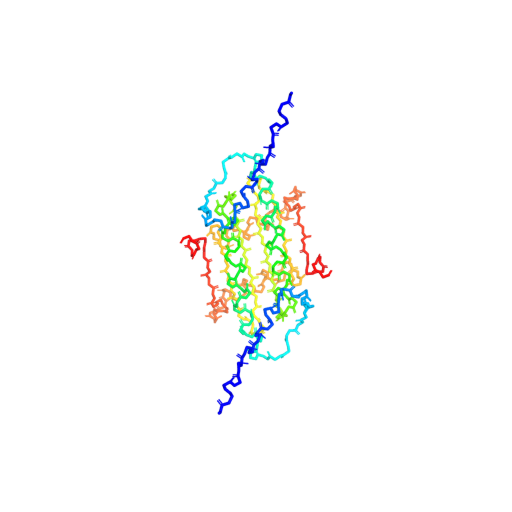N . ARG B 1 21 ? -14.57 3.156 10.469 1 93.94 21 ARG B N 1
ATOM 957 C CA . ARG B 1 21 ? -15.578 2.123 10.266 1 93.94 21 ARG B CA 1
ATOM 958 C C . ARG B 1 21 ? -16 2.047 8.805 1 93.94 21 ARG B C 1
ATOM 960 O O . ARG B 1 21 ? -15.891 3.027 8.062 1 93.94 21 ARG B O 1
ATOM 967 N N . LYS B 1 22 ? -16.547 0.852 8.594 1 96.19 22 LYS B N 1
ATOM 968 C CA . LYS B 1 22 ? -16.969 0.651 7.211 1 96.19 22 LYS B CA 1
ATOM 969 C C . LYS B 1 22 ? -18.031 1.677 6.812 1 96.19 22 LYS B C 1
ATOM 971 O O . LYS B 1 22 ? -18.984 1.914 7.555 1 96.19 22 LYS B O 1
ATOM 976 N 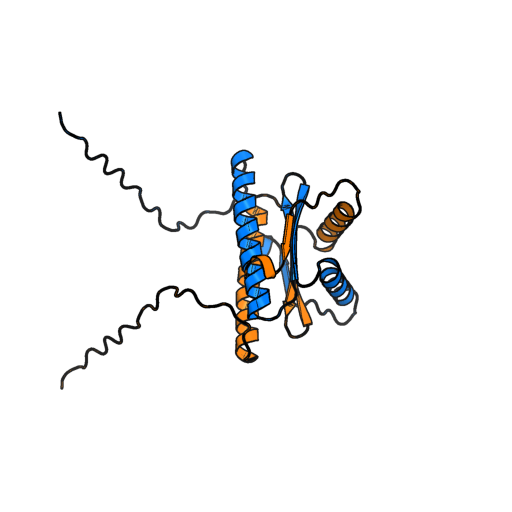N . ILE B 1 23 ? -17.797 2.205 5.648 1 96.81 23 ILE B N 1
ATOM 977 C CA . ILE B 1 23 ? -18.766 3.121 5.062 1 96.81 23 ILE B CA 1
ATOM 978 C C . ILE B 1 23 ? -19.922 2.326 4.465 1 96.81 23 ILE B C 1
ATOM 980 O O . ILE B 1 23 ? -19.719 1.404 3.674 1 96.81 23 ILE B O 1
ATOM 984 N N . GLU B 1 24 ? -21.156 2.674 4.723 1 96.25 24 GLU B N 1
ATOM 985 C CA . GLU B 1 24 ? -22.328 1.905 4.309 1 96.25 24 GLU B CA 1
ATOM 986 C C . GLU B 1 24 ? -22.938 2.469 3.023 1 96.25 24 GLU B C 1
ATOM 988 O O . GLU B 1 24 ? -23.469 1.721 2.207 1 96.25 24 GLU B O 1
ATOM 993 N N . LYS B 1 25 ? -22.969 3.75 2.879 1 96.25 25 LYS B N 1
ATOM 994 C CA . LYS B 1 25 ? -23.516 4.348 1.67 1 96.25 25 LYS B CA 1
ATOM 995 C C . LYS B 1 25 ? -22.609 4.105 0.467 1 96.25 25 LYS B C 1
ATOM 997 O O . LYS B 1 25 ? -21.484 4.59 0.429 1 96.25 25 LYS B O 1
ATOM 1002 N N . LYS B 1 26 ? -23.156 3.451 -0.516 1 94.5 26 LYS B N 1
ATOM 1003 C CA . LYS B 1 26 ? -22.375 3.014 -1.671 1 94.5 26 LYS B CA 1
ATOM 1004 C C . LYS B 1 26 ? -21.734 4.199 -2.381 1 94.5 26 LYS B C 1
ATOM 1006 O O . LYS B 1 26 ? -20.562 4.133 -2.773 1 94.5 26 LYS B O 1
ATOM 1011 N N . SER B 1 27 ? -22.547 5.25 -2.543 1 94.19 27 SER B N 1
ATOM 1012 C CA . SER B 1 27 ? -22.031 6.41 -3.266 1 94.19 27 SER B CA 1
ATOM 1013 C C . SER B 1 27 ? -20.812 7 -2.566 1 94.19 27 SER B C 1
ATOM 1015 O O . SER B 1 27 ? -19.859 7.414 -3.223 1 94.19 27 SER B O 1
ATOM 1017 N N . PHE B 1 28 ? -20.812 6.988 -1.217 1 95.69 28 PHE B N 1
ATOM 1018 C CA . PHE B 1 28 ? -19.672 7.496 -0.451 1 95.69 28 PHE B CA 1
ATOM 1019 C C . PHE B 1 28 ? -18.516 6.512 -0.484 1 95.69 28 PHE B C 1
ATOM 1021 O O . PHE B 1 28 ? -17.344 6.914 -0.559 1 95.69 28 PHE B O 1
ATOM 1028 N N . LEU B 1 29 ? -18.859 5.266 -0.47 1 97.06 29 LEU B N 1
ATOM 1029 C CA . LEU B 1 29 ? -17.844 4.215 -0.474 1 97.06 29 LEU B CA 1
ATOM 1030 C C . LEU B 1 29 ? -16.984 4.301 -1.729 1 97.06 29 LEU B C 1
ATOM 1032 O O . LEU B 1 29 ? -15.75 4.215 -1.65 1 97.06 29 LEU B O 1
ATOM 1036 N N . GLU B 1 30 ? -17.578 4.512 -2.791 1 96.12 30 GLU B N 1
ATOM 1037 C CA . GLU B 1 30 ? -16.859 4.574 -4.059 1 96.12 30 GLU B CA 1
ATOM 1038 C C . GLU B 1 30 ? -15.891 5.75 -4.086 1 96.12 30 GLU B C 1
ATOM 1040 O O . GLU B 1 30 ? -14.75 5.613 -4.535 1 96.12 30 GLU B O 1
ATOM 1045 N N . VAL B 1 31 ? -16.438 6.875 -3.613 1 97.44 31 VAL B N 1
ATOM 1046 C CA . VAL B 1 31 ? -15.602 8.07 -3.605 1 97.44 31 VAL B CA 1
ATOM 1047 C C . VAL B 1 31 ? -14.438 7.891 -2.627 1 97.44 31 VAL B C 1
ATOM 1049 O O . VAL B 1 31 ? -13.289 8.195 -2.955 1 97.44 31 VAL B O 1
ATOM 1052 N N . THR B 1 32 ? -14.711 7.344 -1.419 1 97.44 32 THR B N 1
ATOM 1053 C CA . THR B 1 32 ? -13.672 7.129 -0.414 1 97.44 32 THR B CA 1
ATOM 1054 C C . THR B 1 32 ? -12.648 6.113 -0.907 1 97.44 32 THR B C 1
ATOM 1056 O O . THR B 1 32 ? -11.445 6.301 -0.728 1 97.44 32 THR B O 1
ATOM 1059 N N . PHE B 1 33 ? -13.086 5.035 -1.565 1 98 33 PHE B N 1
ATOM 1060 C CA . PHE B 1 33 ? -12.164 4.035 -2.1 1 98 33 PHE B CA 1
ATOM 1061 C C . PHE B 1 33 ? -11.172 4.672 -3.059 1 98 33 PHE B C 1
ATOM 1063 O O . PHE B 1 33 ? -9.961 4.477 -2.928 1 98 33 PHE B O 1
ATOM 1070 N N . SER B 1 34 ? -11.688 5.5 -3.939 1 97.38 34 SER B N 1
ATOM 1071 C CA . SER B 1 34 ? -10.82 6.113 -4.941 1 97.38 34 SER B CA 1
ATOM 1072 C C . SER B 1 34 ? -9.781 7.016 -4.289 1 97.38 34 SER B C 1
ATOM 1074 O O . SER B 1 34 ? -8.602 6.988 -4.66 1 97.38 34 SER B O 1
ATOM 1076 N N . LYS B 1 35 ? -10.227 7.758 -3.332 1 97.5 35 LYS B N 1
ATOM 1077 C CA . LYS B 1 35 ? -9.32 8.664 -2.637 1 97.5 35 LYS B CA 1
ATOM 1078 C C . LYS B 1 35 ? -8.266 7.891 -1.845 1 97.5 35 LYS B C 1
ATOM 1080 O O . LYS B 1 35 ? -7.078 8.211 -1.905 1 97.5 35 LYS B O 1
ATOM 1085 N N . CYS B 1 36 ? -8.703 6.883 -1.111 1 97.88 36 CYS B N 1
ATOM 1086 C CA . CYS B 1 36 ? -7.789 6.066 -0.317 1 97.88 36 CYS B CA 1
ATOM 1087 C C . CYS B 1 36 ? -6.797 5.332 -1.211 1 97.88 36 CYS B C 1
ATOM 1089 O O . CYS B 1 36 ? -5.609 5.258 -0.892 1 97.88 36 CYS B O 1
ATOM 1091 N N . GLN B 1 37 ? -7.312 4.812 -2.264 1 97.69 37 GLN B N 1
ATOM 1092 C CA . GLN B 1 37 ? -6.488 4.066 -3.211 1 97.69 37 GLN B CA 1
ATOM 1093 C C . GLN B 1 37 ? -5.398 4.953 -3.807 1 97.69 37 GLN B C 1
ATOM 1095 O O . GLN B 1 37 ? -4.238 4.543 -3.896 1 97.69 37 GLN B O 1
ATOM 1100 N N . THR B 1 38 ? -5.75 6.145 -4.207 1 96.44 38 THR B N 1
ATOM 1101 C CA . THR B 1 38 ? -4.789 7.074 -4.785 1 96.44 38 THR B CA 1
ATOM 1102 C C . THR B 1 38 ? -3.713 7.441 -3.766 1 96.44 38 THR B C 1
ATOM 1104 O O . THR B 1 38 ? -2.523 7.449 -4.086 1 96.44 38 THR B O 1
ATOM 1107 N N . GLY B 1 39 ? -4.184 7.734 -2.527 1 96.69 39 GLY B N 1
ATOM 1108 C CA . GLY B 1 39 ? -3.236 8.023 -1.464 1 96.69 39 GLY B CA 1
ATOM 1109 C C . GLY B 1 39 ? -2.289 6.875 -1.178 1 96.69 39 GLY B C 1
ATOM 1110 O O . GLY B 1 39 ? -1.091 7.09 -0.98 1 96.69 39 GLY B O 1
ATOM 1111 N N . LEU B 1 40 ? -2.779 5.688 -1.192 1 97.81 40 LEU B N 1
ATOM 1112 C CA . LEU B 1 40 ? -2 4.48 -0.953 1 97.81 40 LEU B CA 1
ATOM 1113 C C . LEU B 1 40 ? -0.914 4.312 -2.012 1 97.81 40 LEU B C 1
ATOM 1115 O O . LEU B 1 40 ? 0.252 4.086 -1.68 1 97.81 40 LEU B O 1
ATOM 1119 N N . PHE B 1 41 ? -1.262 4.531 -3.238 1 98.06 41 PHE B N 1
ATOM 1120 C CA . PHE B 1 41 ? -0.329 4.34 -4.344 1 98.06 41 PHE B CA 1
ATOM 1121 C C . PHE B 1 41 ? 0.75 5.414 -4.332 1 98.06 41 PHE B C 1
ATOM 1123 O O . PHE B 1 41 ? 1.905 5.148 -4.672 1 98.06 41 PHE B O 1
ATOM 1130 N N . LYS B 1 42 ? 0.356 6.617 -3.887 1 96.5 42 LYS B N 1
ATOM 1131 C CA . LYS B 1 42 ? 1.36 7.668 -3.742 1 96.5 42 LYS B CA 1
ATOM 1132 C C . LYS B 1 42 ? 2.404 7.289 -2.695 1 96.5 42 LYS B C 1
ATOM 1134 O O . LYS B 1 42 ? 3.604 7.477 -2.912 1 96.5 42 LYS B O 1
ATOM 1139 N N . LYS B 1 43 ? 1.929 6.727 -1.617 1 97.25 43 LYS B N 1
ATOM 1140 C CA . LYS B 1 43 ? 2.826 6.375 -0.52 1 97.25 43 LYS B CA 1
ATOM 1141 C C . LYS B 1 43 ? 3.773 5.25 -0.922 1 97.25 43 LYS B C 1
ATOM 1143 O O . LYS B 1 43 ? 4.957 5.277 -0.583 1 97.25 43 LYS B O 1
ATOM 1148 N N . 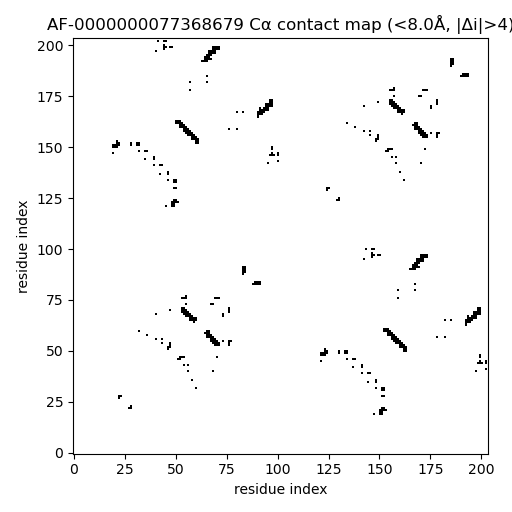VAL B 1 44 ? 3.285 4.223 -1.604 1 98.38 44 VAL B N 1
ATOM 1149 C CA . VAL B 1 44 ? 4.156 3.115 -1.983 1 98.38 44 VAL B CA 1
ATOM 1150 C C . VAL B 1 44 ? 5.145 3.578 -3.053 1 98.38 44 VAL B C 1
ATOM 1152 O O . VAL B 1 44 ? 6.297 3.139 -3.074 1 98.38 44 VAL B O 1
ATOM 1155 N N . GLY B 1 45 ? 4.695 4.465 -3.908 1 97.81 45 GLY B N 1
ATOM 1156 C CA . GLY B 1 45 ? 5.625 5.039 -4.871 1 97.81 45 GLY B CA 1
ATOM 1157 C C . GLY B 1 45 ? 6.793 5.758 -4.219 1 97.81 45 GLY B C 1
ATOM 1158 O O . GLY B 1 45 ? 7.938 5.598 -4.645 1 97.81 45 GLY B O 1
ATOM 1159 N N . LYS B 1 46 ? 6.484 6.574 -3.281 1 96.06 46 LYS B N 1
ATOM 1160 C CA . LYS B 1 46 ? 7.512 7.289 -2.531 1 96.06 46 LYS B CA 1
ATOM 1161 C C . LYS B 1 46 ? 8.477 6.316 -1.851 1 96.06 46 LYS B C 1
ATOM 1163 O O . LYS B 1 46 ? 9.688 6.52 -1.878 1 96.06 46 LYS B O 1
ATOM 1168 N N . LEU B 1 47 ? 7.883 5.289 -1.287 1 97.62 47 LEU B N 1
ATOM 1169 C CA . LEU B 1 47 ? 8.703 4.27 -0.644 1 97.62 47 LEU B CA 1
ATOM 1170 C C . LEU B 1 47 ? 9.672 3.645 -1.642 1 97.62 47 LEU B C 1
ATOM 1172 O O . LEU B 1 47 ? 10.852 3.461 -1.335 1 97.62 47 LEU B O 1
ATOM 1176 N N . CYS B 1 48 ? 9.18 3.354 -2.822 1 97.94 48 CYS B N 1
ATOM 1177 C CA . CYS B 1 48 ? 10.016 2.744 -3.855 1 97.94 48 CYS B CA 1
ATOM 1178 C C . CYS B 1 48 ? 11.164 3.666 -4.242 1 97.94 48 CYS B C 1
ATOM 1180 O O . CYS B 1 48 ? 12.305 3.215 -4.387 1 97.94 48 CYS B O 1
ATOM 1182 N N . VAL B 1 49 ? 10.883 4.938 -4.371 1 96.94 49 VAL B N 1
ATOM 1183 C CA . VAL B 1 49 ? 11.914 5.887 -4.789 1 96.94 49 VAL B CA 1
ATOM 1184 C C . VAL B 1 49 ? 12.898 6.117 -3.646 1 96.94 49 VAL B C 1
ATOM 1186 O O . VAL B 1 49 ? 14.117 6.051 -3.846 1 96.94 49 VAL B O 1
ATOM 1189 N N . LEU B 1 50 ? 12.422 6.316 -2.455 1 96.19 50 LEU B N 1
ATOM 1190 C CA . LEU B 1 50 ? 13.258 6.656 -1.308 1 96.19 50 LEU B CA 1
ATOM 1191 C C . LEU B 1 50 ? 14.203 5.508 -0.966 1 96.19 50 LEU B C 1
ATOM 1193 O O . LEU B 1 50 ? 15.359 5.734 -0.593 1 96.19 50 LEU B O 1
ATOM 1197 N N . CYS B 1 51 ? 13.695 4.312 -1.098 1 97.75 51 CYS B N 1
ATOM 1198 C CA . CYS B 1 51 ? 14.438 3.199 -0.516 1 97.75 51 CYS B CA 1
ATOM 1199 C C . CYS B 1 51 ? 14.883 2.221 -1.595 1 97.75 51 CYS B C 1
ATOM 1201 O O . CYS B 1 51 ? 15.5 1.196 -1.293 1 97.75 51 CYS B O 1
ATOM 1203 N N . GLY B 1 52 ? 14.562 2.453 -2.816 1 96.5 52 GLY B N 1
ATOM 1204 C CA . GLY B 1 52 ? 14.898 1.52 -3.879 1 96.5 52 GLY B CA 1
ATOM 1205 C C . GLY B 1 52 ? 14.234 0.165 -3.717 1 96.5 52 GLY B C 1
ATOM 1206 O O . GLY B 1 52 ? 14.844 -0.868 -3.998 1 96.5 52 GLY B O 1
ATOM 1207 N N . ALA B 1 53 ? 13.055 0.203 -3.232 1 97.62 53 ALA B N 1
ATOM 1208 C CA . ALA B 1 53 ? 12.352 -1.032 -2.887 1 97.62 53 ALA B CA 1
ATOM 1209 C C . ALA B 1 53 ? 11.516 -1.536 -4.059 1 97.62 53 ALA B C 1
ATOM 1211 O O . ALA B 1 53 ? 11.016 -0.742 -4.863 1 97.62 53 ALA B O 1
ATOM 1212 N N . GLU B 1 54 ? 11.391 -2.82 -4.188 1 98.06 54 GLU B N 1
ATOM 1213 C CA . GLU B 1 54 ? 10.367 -3.451 -5.012 1 98.06 54 GLU B CA 1
ATOM 1214 C C . GLU B 1 54 ? 9.047 -3.568 -4.254 1 98.06 54 GLU B C 1
ATOM 1216 O O . GLU B 1 54 ? 9.039 -3.854 -3.055 1 98.06 54 GLU B O 1
ATOM 1221 N N . ALA B 1 55 ? 7.988 -3.295 -5.008 1 98.69 55 ALA B N 1
ATOM 1222 C CA . ALA B 1 55 ? 6.715 -3.357 -4.293 1 98.69 55 ALA B CA 1
ATOM 1223 C C . ALA B 1 55 ? 5.562 -3.652 -5.25 1 98.69 55 ALA B C 1
ATOM 1225 O O . ALA B 1 55 ? 5.625 -3.303 -6.43 1 98.69 55 ALA B O 1
ATOM 1226 N N . VAL B 1 56 ? 4.555 -4.273 -4.691 1 98.69 56 VAL B N 1
ATOM 1227 C CA . VAL B 1 56 ? 3.264 -4.434 -5.352 1 98.69 56 VAL B CA 1
ATOM 1228 C C . VAL B 1 56 ? 2.135 -4.176 -4.355 1 98.69 56 VAL B C 1
ATOM 1230 O O . VAL B 1 56 ? 2.217 -4.586 -3.197 1 98.69 56 VAL B O 1
ATOM 1233 N N . VAL B 1 57 ? 1.133 -3.453 -4.797 1 98.81 57 VAL B N 1
ATOM 1234 C CA . VAL B 1 57 ? -0.12 -3.273 -4.07 1 98.81 57 VAL B CA 1
ATOM 1235 C C . VAL B 1 57 ? -1.293 -3.705 -4.945 1 98.81 57 VAL B C 1
ATOM 1237 O O . VAL B 1 57 ? -1.399 -3.285 -6.102 1 98.81 57 VAL B O 1
ATOM 1240 N N . ILE B 1 58 ? -2.09 -4.555 -4.445 1 98.62 58 ILE B N 1
ATOM 1241 C CA . ILE B 1 58 ? -3.318 -4.973 -5.113 1 98.62 58 ILE B CA 1
ATOM 1242 C C . ILE B 1 58 ? -4.516 -4.719 -4.199 1 98.62 58 ILE B C 1
ATOM 1244 O O . ILE B 1 58 ? -4.547 -5.195 -3.061 1 98.62 58 ILE B O 1
ATOM 1248 N N . VAL B 1 59 ? -5.457 -3.961 -4.672 1 98.56 59 VAL B N 1
ATOM 1249 C CA . VAL B 1 59 ? -6.668 -3.691 -3.908 1 98.56 59 VAL B CA 1
ATOM 1250 C C . VAL B 1 59 ? -7.895 -3.953 -4.777 1 98.56 59 VAL B C 1
ATOM 1252 O O . VAL B 1 59 ? -7.91 -3.615 -5.961 1 98.56 59 VAL B O 1
ATOM 1255 N N . PHE B 1 60 ? -8.82 -4.602 -4.207 1 98 60 PHE B N 1
ATOM 1256 C CA . PHE B 1 60 ? -10.078 -4.848 -4.895 1 98 60 PHE B CA 1
ATOM 1257 C C . PHE B 1 60 ? -11.18 -3.939 -4.352 1 98 60 PHE B C 1
ATOM 1259 O O . PHE B 1 60 ? -11.336 -3.809 -3.137 1 98 60 PHE B O 1
ATOM 1266 N N . SER B 1 61 ? -11.875 -3.289 -5.234 1 96.25 61 SER B N 1
ATOM 1267 C CA . SER B 1 61 ? -13.062 -2.551 -4.816 1 96.25 61 SER B CA 1
ATOM 1268 C C . SER B 1 61 ? -14.188 -3.498 -4.402 1 96.25 61 SER B C 1
ATOM 1270 O O . SER B 1 61 ? -14.094 -4.707 -4.613 1 96.25 61 SER B O 1
ATOM 1272 N N . LEU B 1 62 ? -15.203 -2.885 -3.781 1 93.94 62 LEU B N 1
ATOM 1273 C CA . LEU B 1 62 ? -16.375 -3.662 -3.404 1 93.94 62 LEU B CA 1
ATOM 1274 C C . LEU B 1 62 ? -17 -4.316 -4.625 1 93.94 62 LEU B C 1
ATOM 1276 O O . LEU B 1 62 ? -17.531 -5.43 -4.535 1 93.94 62 LEU B O 1
ATOM 1280 N N . GLY B 1 63 ? -16.875 -3.67 -5.793 1 92.19 63 GLY B N 1
ATOM 1281 C CA . GLY B 1 63 ? -17.438 -4.18 -7.035 1 92.19 63 GLY B CA 1
ATOM 1282 C C . GLY B 1 63 ? -16.594 -5.273 -7.664 1 92.19 63 GLY B C 1
ATOM 1283 O O . GLY B 1 63 ? -16.969 -5.844 -8.688 1 92.19 63 GLY B O 1
ATOM 1284 N N . GLY B 1 64 ? -15.438 -5.547 -7.102 1 92.81 64 GLY B N 1
ATOM 1285 C CA . GLY B 1 64 ? -14.617 -6.641 -7.598 1 92.81 64 GLY B CA 1
ATOM 1286 C C . GLY B 1 64 ? -13.594 -6.195 -8.625 1 92.81 64 GLY B C 1
ATOM 1287 O O . GLY B 1 64 ? -12.977 -7.031 -9.297 1 92.81 64 GLY B O 1
ATOM 1288 N N . ARG B 1 65 ? -13.453 -4.949 -8.789 1 94.25 65 ARG B N 1
ATOM 1289 C CA . ARG B 1 65 ? -12.445 -4.434 -9.703 1 94.25 65 ARG B CA 1
ATOM 1290 C C . ARG B 1 65 ? -11.086 -4.34 -9.023 1 94.25 65 ARG B C 1
ATOM 1292 O O . ARG B 1 65 ? -10.992 -3.926 -7.863 1 94.25 65 ARG B O 1
ATOM 1299 N N . ALA B 1 66 ? -10.078 -4.648 -9.859 1 96.81 66 ALA B N 1
ATOM 1300 C CA . ALA B 1 66 ? -8.734 -4.668 -9.297 1 96.81 66 ALA B CA 1
ATOM 1301 C C . ALA B 1 66 ? -7.957 -3.408 -9.672 1 96.81 66 ALA B C 1
ATOM 1303 O O . ALA B 1 66 ? -8.008 -2.961 -10.82 1 96.81 66 ALA B O 1
ATOM 1304 N N . PHE B 1 67 ? -7.285 -2.785 -8.719 1 97.25 67 PHE B N 1
ATOM 1305 C CA . PHE B 1 67 ? -6.324 -1.7 -8.891 1 97.25 67 PHE B CA 1
ATOM 1306 C C . PHE B 1 67 ? -4.938 -2.121 -8.422 1 97.25 67 PHE B C 1
ATOM 1308 O O . PHE B 1 67 ? -4.785 -2.648 -7.312 1 97.25 67 PHE B O 1
ATOM 1315 N N . VAL B 1 68 ? -3.941 -1.846 -9.305 1 97.69 68 VAL B N 1
ATOM 1316 C CA . VAL B 1 68 ? -2.625 -2.414 -9.039 1 97.69 68 VAL B CA 1
ATOM 1317 C C . VAL B 1 68 ? -1.563 -1.319 -9.125 1 97.69 68 VAL B C 1
ATOM 1319 O O . VAL B 1 68 ? -1.61 -0.466 -10.016 1 97.69 68 VAL B O 1
ATOM 1322 N N . PHE B 1 69 ? -0.7 -1.318 -8.156 1 98.31 69 PHE B N 1
ATOM 1323 C CA . PHE B 1 69 ? 0.588 -0.641 -8.25 1 98.31 69 PHE B CA 1
ATOM 1324 C C . PHE B 1 69 ? 1.729 -1.649 -8.297 1 98.31 69 PHE B C 1
ATOM 1326 O O . PHE B 1 69 ? 1.723 -2.637 -7.559 1 98.31 69 PHE B O 1
ATOM 1333 N N . ASP B 1 70 ? 2.652 -1.34 -9.188 1 98.06 70 ASP B N 1
ATOM 1334 C CA . ASP B 1 70 ? 3.775 -2.271 -9.203 1 98.06 70 ASP B CA 1
ATOM 1335 C C . ASP B 1 70 ? 5.082 -1.549 -9.523 1 98.06 70 ASP B C 1
ATOM 1337 O O . ASP B 1 70 ? 5.078 -0.509 -10.188 1 98.06 70 ASP B O 1
ATOM 1341 N N . HIS B 1 71 ? 6.098 -2.025 -8.906 1 97.69 71 HIS B N 1
ATOM 1342 C CA . HIS B 1 71 ? 7.477 -1.688 -9.234 1 97.69 71 HIS B CA 1
ATOM 1343 C C . HIS B 1 71 ? 8.414 -2.854 -8.938 1 97.69 71 HIS B C 1
ATOM 1345 O O . HIS B 1 71 ? 8.562 -3.26 -7.785 1 97.69 71 HIS B O 1
ATOM 1351 N N . PRO B 1 72 ? 9.172 -3.332 -9.867 1 96.88 72 PRO B N 1
ATOM 1352 C CA . PRO B 1 72 ? 9.148 -2.902 -11.273 1 96.88 72 PRO B CA 1
ATOM 1353 C C . PRO B 1 72 ? 7.949 -3.445 -12.039 1 96.88 72 PRO B C 1
ATOM 1355 O O . PRO B 1 72 ? 7.324 -2.717 -12.82 1 96.88 72 PRO B O 1
ATOM 1358 N N . ILE B 1 73 ? 7.594 -4.844 -11.984 1 97 73 ILE B N 1
ATOM 1359 C CA . ILE B 1 73 ? 6.473 -5.5 -12.648 1 97 73 ILE B CA 1
ATOM 1360 C C . ILE B 1 73 ? 5.766 -6.426 -11.656 1 97 73 ILE B C 1
ATOM 1362 O O . ILE B 1 73 ? 6.414 -7.09 -10.844 1 97 73 ILE B O 1
ATOM 1366 N N . VAL B 1 74 ? 4.426 -6.367 -11.75 1 96.75 74 VAL B N 1
ATOM 1367 C CA . VAL B 1 74 ? 3.613 -7.078 -10.766 1 96.75 74 VAL B CA 1
ATOM 1368 C C . VAL B 1 74 ? 3.977 -8.562 -10.773 1 96.75 74 VAL B C 1
ATOM 1370 O O . VAL B 1 74 ? 4.184 -9.164 -9.711 1 96.75 74 VAL B O 1
ATOM 1373 N N . LYS B 1 75 ? 4.117 -9.211 -11.898 1 95.94 75 LYS B N 1
ATOM 1374 C CA . LYS B 1 75 ? 4.422 -10.633 -11.977 1 95.94 75 LYS B CA 1
ATOM 1375 C C . LYS B 1 75 ? 5.789 -10.938 -11.367 1 95.94 75 LYS B C 1
ATOM 1377 O O . LYS B 1 75 ? 5.961 -11.961 -10.703 1 95.94 75 LYS B O 1
ATOM 1382 N N . ALA B 1 76 ? 6.734 -10.094 -11.586 1 97.44 76 ALA B N 1
ATOM 1383 C CA . ALA B 1 76 ? 8.078 -10.289 -11.055 1 97.44 76 ALA B CA 1
ATOM 1384 C C . ALA B 1 76 ? 8.086 -10.211 -9.531 1 97.44 76 ALA B C 1
ATOM 1386 O O . ALA B 1 76 ? 8.734 -11.016 -8.859 1 97.44 76 ALA B O 1
ATOM 1387 N N . VAL B 1 77 ? 7.41 -9.25 -8.969 1 97.75 77 VAL B N 1
ATOM 1388 C CA . VAL B 1 77 ? 7.375 -9.062 -7.52 1 97.75 77 VAL B CA 1
ATOM 1389 C C . VAL B 1 77 ? 6.637 -10.227 -6.863 1 97.75 77 VAL B C 1
ATOM 1391 O O . VAL B 1 77 ? 7.086 -10.766 -5.848 1 97.75 77 VAL B O 1
ATOM 1394 N N . ILE B 1 78 ? 5.531 -10.672 -7.41 1 97.56 78 ILE B N 1
ATOM 1395 C CA . ILE B 1 78 ? 4.762 -11.789 -6.883 1 97.56 78 ILE B CA 1
ATOM 1396 C C . ILE B 1 78 ? 5.602 -13.062 -6.941 1 97.56 78 ILE B C 1
ATOM 1398 O O . ILE B 1 78 ? 5.633 -13.836 -5.98 1 97.56 78 ILE B O 1
ATOM 1402 N N . ASP B 1 79 ? 6.254 -13.258 -8.062 1 96.56 79 ASP B N 1
ATOM 1403 C CA . ASP B 1 79 ? 7.113 -14.43 -8.188 1 96.56 79 ASP B CA 1
ATOM 1404 C C . ASP B 1 79 ? 8.211 -14.422 -7.133 1 96.56 79 ASP B C 1
ATOM 1406 O O . ASP B 1 79 ? 8.523 -15.461 -6.543 1 96.56 79 ASP B O 1
ATOM 1410 N N . HIS B 1 80 ? 8.82 -13.273 -6.965 1 95.81 80 HIS B N 1
ATOM 1411 C CA . HIS B 1 80 ? 9.852 -13.125 -5.945 1 95.81 80 HIS B CA 1
ATOM 1412 C C . HIS B 1 80 ? 9.312 -13.461 -4.562 1 95.81 80 HIS B C 1
ATOM 1414 O O . HIS B 1 80 ? 9.953 -14.195 -3.803 1 95.81 80 HIS B O 1
ATOM 1420 N N . PHE B 1 81 ? 8.148 -13.023 -4.297 1 95.88 81 PHE B N 1
ATOM 1421 C CA . PHE B 1 81 ? 7.5 -13.289 -3.016 1 95.88 81 PHE B CA 1
ATOM 1422 C C . PHE B 1 81 ? 7.195 -14.773 -2.854 1 95.88 81 PHE B C 1
ATOM 1424 O O . PHE B 1 81 ? 7.465 -15.352 -1.801 1 95.88 81 PHE B O 1
ATOM 1431 N N . LEU B 1 82 ? 6.652 -15.406 -3.869 1 94.38 82 LEU B N 1
ATOM 1432 C CA . LEU B 1 82 ? 6.27 -16.812 -3.801 1 94.38 82 LEU B CA 1
ATOM 1433 C C . LEU B 1 82 ? 7.5 -17.703 -3.65 1 94.38 82 LEU B C 1
ATOM 1435 O O . LEU B 1 82 ? 7.457 -18.719 -2.957 1 94.38 82 LEU B O 1
ATOM 1439 N N . LYS B 1 83 ? 8.578 -17.312 -4.246 1 92.56 83 LYS B N 1
ATOM 1440 C CA . LYS B 1 83 ? 9.828 -18.047 -4.09 1 92.56 83 LYS B CA 1
ATOM 1441 C C . LYS B 1 83 ? 10.367 -17.922 -2.666 1 92.56 83 LYS B C 1
ATOM 1443 O O . LYS B 1 83 ? 10.867 -18.906 -2.107 1 92.56 83 LYS B O 1
ATOM 1448 N N . CYS B 1 84 ? 10.211 -16.734 -2.07 1 89.5 84 CYS B N 1
ATOM 1449 C CA . CYS B 1 84 ? 10.648 -16.5 -0.698 1 89.5 84 CYS B CA 1
ATOM 1450 C C . CYS B 1 84 ? 9.82 -17.312 0.287 1 89.5 84 CYS B C 1
ATOM 1452 O O . CYS B 1 84 ? 10.359 -17.828 1.277 1 89.5 84 CYS B O 1
ATOM 145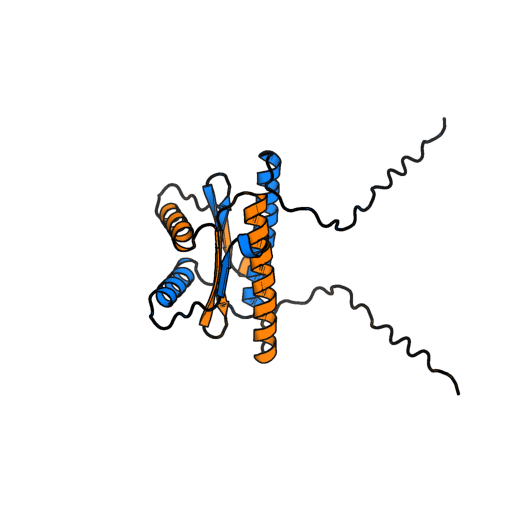4 N N . ASP B 1 85 ? 8.617 -17.422 -0.018 1 82.75 85 ASP B N 1
ATOM 1455 C CA . ASP B 1 85 ? 7.695 -18.078 0.898 1 82.75 85 ASP B CA 1
ATOM 1456 C C . ASP B 1 85 ? 7.887 -19.594 0.872 1 82.75 85 ASP B C 1
ATOM 1458 O O . ASP B 1 85 ? 7.652 -20.266 1.874 1 82.75 85 ASP B O 1
ATOM 1462 N N . THR B 1 86 ? 8.219 -20.141 -0.28 1 81.12 86 THR B N 1
ATOM 1463 C CA . THR B 1 86 ? 8.391 -21.594 -0.403 1 81.12 86 THR B CA 1
ATOM 1464 C C . THR B 1 86 ? 9.773 -22.016 0.083 1 81.12 86 THR B C 1
ATOM 1466 O O . THR B 1 86 ? 9.953 -23.141 0.546 1 81.12 86 THR B O 1
ATOM 1469 N N . ASP B 1 87 ? 10.734 -21.125 -0.155 1 74.06 87 ASP B N 1
ATOM 1470 C CA . ASP B 1 87 ? 12.094 -21.484 0.238 1 74.06 87 ASP B CA 1
ATOM 1471 C C . ASP B 1 87 ? 12.234 -21.516 1.759 1 74.06 87 ASP B C 1
ATOM 1473 O O . ASP B 1 87 ? 11.5 -20.828 2.469 1 74.06 87 ASP B O 1
ATOM 1477 N N . THR B 1 88 ? 12.602 -22.547 2.346 1 62.81 88 THR B N 1
ATOM 1478 C CA . THR B 1 88 ? 12.852 -22.828 3.756 1 62.81 88 THR B CA 1
ATOM 1479 C C . THR B 1 88 ? 13.477 -21.625 4.449 1 62.81 88 THR B C 1
ATOM 1481 O O . THR B 1 88 ? 13.273 -21.406 5.645 1 62.81 88 THR B O 1
ATOM 1484 N N . SER B 1 89 ? 14.258 -20.781 3.646 1 60.94 89 SER B N 1
ATOM 1485 C CA . SER B 1 89 ? 14.898 -19.625 4.254 1 60.94 89 SER B CA 1
ATOM 1486 C C . SER B 1 89 ? 13.984 -18.406 4.223 1 60.94 89 SER B C 1
ATOM 1488 O O . SER B 1 89 ? 13.5 -18.016 3.158 1 60.94 89 SER B O 1
ATOM 1490 N N . SER B 1 90 ? 12.859 -18.328 4.969 1 67.62 90 SER B N 1
ATOM 1491 C CA . SER B 1 90 ? 11.727 -17.422 5.062 1 67.62 90 SER B CA 1
ATOM 1492 C C . SER B 1 90 ? 12.164 -15.977 4.93 1 67.62 90 SER B C 1
ATOM 1494 O O . SER B 1 90 ? 12.695 -15.391 5.875 1 67.62 90 SER B O 1
ATOM 1496 N N . CYS B 1 91 ? 12.297 -15.516 3.598 1 85.12 91 CYS B N 1
ATOM 1497 C CA . CYS B 1 91 ? 12.625 -14.102 3.426 1 85.12 91 CYS B CA 1
ATOM 1498 C C . CYS B 1 91 ? 11.461 -13.219 3.857 1 85.12 91 CYS B C 1
ATOM 1500 O O . CYS B 1 91 ? 11.594 -11.992 3.906 1 85.12 91 CYS B O 1
ATOM 1502 N N . VAL B 1 92 ? 10.367 -13.906 4.258 1 86.56 92 VAL B N 1
ATOM 1503 C CA . VAL B 1 92 ? 9.273 -13.102 4.793 1 86.56 92 VAL B CA 1
ATOM 1504 C C . VAL B 1 92 ? 9.531 -12.797 6.266 1 86.56 92 VAL B C 1
ATOM 1506 O O . VAL B 1 92 ? 9.547 -13.711 7.098 1 86.56 92 VAL B O 1
ATOM 1509 N N . VAL B 1 93 ? 9.82 -11.547 6.488 1 89.31 93 VAL B N 1
ATOM 1510 C CA . VAL B 1 93 ? 10.242 -11.211 7.844 1 89.31 93 VAL B CA 1
ATOM 1511 C C . VAL B 1 93 ? 9.141 -10.406 8.539 1 89.31 93 VAL B C 1
ATOM 1513 O O . VAL B 1 93 ? 9.141 -10.289 9.766 1 89.31 93 VAL B O 1
ATOM 1516 N N . GLY B 1 94 ? 8.203 -9.852 7.797 1 88.69 94 GLY B N 1
ATOM 1517 C CA . GLY B 1 94 ? 7.086 -9.117 8.367 1 88.69 94 GLY B CA 1
ATOM 1518 C C . GLY B 1 94 ? 5.762 -9.438 7.699 1 88.69 94 GLY B C 1
ATOM 1519 O O . GLY B 1 94 ? 5.695 -9.57 6.473 1 88.69 94 GLY B O 1
ATOM 1520 N N . HIS B 1 95 ? 4.719 -9.695 8.555 1 89.69 95 HIS B N 1
ATOM 1521 C CA . HIS B 1 95 ? 3.371 -9.992 8.078 1 89.69 95 HIS B CA 1
ATOM 1522 C C . HIS B 1 95 ? 2.324 -9.273 8.93 1 89.69 95 HIS B C 1
ATOM 1524 O O . HIS B 1 95 ? 2.268 -9.469 10.148 1 89.69 95 HIS B O 1
ATOM 1530 N N . ALA B 1 96 ? 1.755 -8.305 8.281 1 91.62 96 ALA B N 1
ATOM 1531 C CA . ALA B 1 96 ? 0.688 -7.578 8.969 1 91.62 96 ALA B CA 1
ATOM 1532 C C . ALA B 1 96 ? -0.674 -7.906 8.359 1 91.62 96 ALA B C 1
ATOM 1534 O O . ALA B 1 96 ? -0.759 -8.344 7.211 1 91.62 96 ALA B O 1
ATOM 1535 N N . THR B 1 97 ? -1.694 -7.809 9.211 1 86.06 97 THR B N 1
ATOM 1536 C CA . THR B 1 97 ? -3.072 -8.039 8.781 1 86.06 97 THR B CA 1
ATOM 1537 C C . THR B 1 97 ? -3.955 -6.852 9.164 1 86.06 97 THR B C 1
ATOM 1539 O O . THR B 1 97 ? -3.518 -5.949 9.875 1 86.06 97 THR B O 1
ATOM 1542 N N . ARG B 1 98 ? -5.094 -6.793 8.633 1 80.94 98 ARG B N 1
ATOM 1543 C CA . ARG B 1 98 ? -6.066 -5.734 8.891 1 80.94 98 ARG B CA 1
ATOM 1544 C C . ARG B 1 98 ? -6.258 -5.523 10.391 1 80.94 98 ARG B C 1
ATOM 1546 O O . ARG B 1 98 ? -6.457 -4.398 10.844 1 80.94 98 ARG B O 1
ATOM 1553 N N . ARG B 1 99 ? -6.051 -6.559 11.203 1 75.25 99 ARG B N 1
ATOM 1554 C CA . ARG B 1 99 ? -6.32 -6.5 12.633 1 75.25 99 ARG B CA 1
ATOM 1555 C C . ARG B 1 99 ? -5.219 -5.742 13.367 1 75.25 99 ARG B C 1
ATOM 1557 O O . ARG B 1 99 ? -5.438 -5.227 14.461 1 75.25 99 ARG B O 1
ATOM 1564 N N . SER B 1 100 ? -4.121 -5.648 12.719 1 73.62 100 SER B N 1
ATOM 1565 C CA . SER B 1 100 ? -2.975 -5.02 13.359 1 73.62 100 SER B CA 1
ATOM 1566 C C . SER B 1 100 ? -3.168 -3.512 13.484 1 73.62 100 SER B C 1
ATOM 1568 O O . SER B 1 100 ? -2.455 -2.85 14.242 1 73.62 100 SER B O 1
ATOM 1570 N N . PHE B 1 101 ? -4.246 -2.996 12.844 1 67.5 101 PHE B N 1
ATOM 1571 C CA . PHE B 1 101 ? -4.348 -1.541 12.805 1 67.5 101 PHE B CA 1
ATOM 1572 C C . PHE B 1 101 ? -5.711 -1.08 13.312 1 67.5 101 PHE B C 1
ATOM 1574 O O . PHE B 1 101 ? -6.094 0.074 13.109 1 67.5 101 PHE B O 1
ATOM 1581 N N . LEU B 1 102 ? -6.344 -2.037 13.836 1 64.75 102 LEU B N 1
ATOM 1582 C CA . LEU B 1 102 ? -7.598 -1.707 14.508 1 64.75 102 LEU B CA 1
ATOM 1583 C C . LEU B 1 102 ? -7.387 -1.564 16.016 1 64.75 102 LEU B C 1
ATOM 1585 O O . LEU B 1 102 ? -6.512 -2.219 16.594 1 64.75 102 LEU B O 1
#